Protein AF-A0ABF7RBD8-F1 (afdb_monomer_lite)

Structure (mmCIF, N/CA/C/O backbone):
data_AF-A0ABF7RBD8-F1
#
_entry.id   AF-A0ABF7RBD8-F1
#
loop_
_atom_site.group_PDB
_atom_site.id
_atom_site.type_symbol
_atom_site.label_atom_id
_atom_site.label_alt_id
_atom_site.label_comp_id
_atom_site.label_asym_id
_atom_site.label_entity_id
_atom_site.label_seq_id
_atom_site.pdbx_PDB_ins_code
_atom_site.Cartn_x
_atom_site.Cartn_y
_atom_site.Cartn_z
_atom_site.occupancy
_atom_site.B_iso_or_equiv
_atom_site.auth_seq_id
_atom_site.auth_comp_id
_atom_site.auth_asym_id
_atom_site.auth_atom_id
_atom_site.pdbx_PDB_model_num
ATOM 1 N N . MET A 1 1 ? -32.524 -55.433 -6.786 1.00 38.31 1 MET A N 1
ATOM 2 C CA . MET A 1 1 ? -31.576 -54.427 -7.301 1.00 38.31 1 MET A CA 1
ATOM 3 C C . MET A 1 1 ? -31.531 -53.308 -6.283 1.00 38.31 1 MET A C 1
ATOM 5 O O . MET A 1 1 ? -32.408 -52.457 -6.277 1.00 38.31 1 MET A O 1
ATOM 9 N N . GLU A 1 2 ? -30.591 -53.402 -5.351 1.00 33.19 2 GLU A N 1
ATOM 10 C CA . GLU A 1 2 ? -30.279 -52.334 -4.400 1.00 33.19 2 GLU A CA 1
ATOM 11 C C . GLU A 1 2 ? -29.237 -51.406 -5.040 1.00 33.19 2 GLU A C 1
ATOM 13 O O . GLU A 1 2 ? -28.334 -51.913 -5.711 1.00 33.19 2 GLU A O 1
ATOM 18 N N . PRO A 1 3 ? -29.322 -50.076 -4.869 1.00 37.81 3 PRO A N 1
ATOM 19 C CA . PRO A 1 3 ? -28.255 -49.186 -5.287 1.00 37.81 3 PRO A CA 1
ATOM 20 C C . PRO A 1 3 ? -27.204 -49.091 -4.176 1.00 37.81 3 PRO A C 1
ATOM 22 O O . PRO A 1 3 ? -27.478 -48.655 -3.058 1.00 37.81 3 PRO A O 1
ATOM 25 N N . SER A 1 4 ? -25.985 -49.507 -4.507 1.00 36.34 4 SER A N 1
ATOM 26 C CA . SER A 1 4 ? -24.793 -49.370 -3.679 1.00 36.34 4 SER A CA 1
ATOM 27 C C . SER A 1 4 ? -24.475 -47.893 -3.425 1.00 36.34 4 SER A C 1
ATOM 29 O O . SER A 1 4 ? -24.211 -47.135 -4.356 1.00 36.34 4 SER A O 1
ATOM 31 N N . GLN A 1 5 ? -24.463 -47.485 -2.156 1.00 39.25 5 GLN A N 1
ATOM 32 C CA . GLN A 1 5 ? -23.852 -46.229 -1.729 1.00 39.25 5 GLN A CA 1
ATOM 33 C C . GLN A 1 5 ? -22.335 -46.438 -1.616 1.00 39.25 5 GLN A C 1
ATOM 35 O O . GLN A 1 5 ? -21.866 -47.055 -0.661 1.00 39.25 5 GLN A O 1
ATOM 40 N N . SER A 1 6 ? -21.552 -45.932 -2.575 1.00 36.47 6 SER A N 1
ATOM 41 C CA . SER A 1 6 ? -20.100 -45.806 -2.403 1.00 36.47 6 SER A CA 1
ATOM 42 C C . SER A 1 6 ? -19.799 -44.550 -1.582 1.00 36.47 6 SER A C 1
ATOM 44 O O . SER A 1 6 ? -19.776 -43.428 -2.089 1.00 36.47 6 SER A O 1
ATOM 46 N N . SER A 1 7 ? -19.595 -44.751 -0.285 1.00 39.50 7 SER A N 1
ATOM 47 C CA . SER A 1 7 ? -19.030 -43.770 0.639 1.00 39.50 7 SER A CA 1
ATOM 48 C C . SER A 1 7 ? -17.537 -43.583 0.333 1.00 39.50 7 SER A C 1
ATOM 50 O O . SER A 1 7 ? -16.696 -44.266 0.916 1.00 39.50 7 SER A O 1
ATOM 52 N N . ASN A 1 8 ? -17.196 -42.638 -0.546 1.00 38.31 8 ASN A N 1
ATOM 53 C CA . ASN A 1 8 ? -15.844 -42.076 -0.601 1.00 38.31 8 ASN A CA 1
ATOM 54 C C . ASN A 1 8 ? -15.710 -41.023 0.506 1.00 38.31 8 ASN A C 1
ATOM 56 O O . ASN A 1 8 ? -15.764 -39.821 0.265 1.00 38.31 8 ASN A O 1
ATOM 60 N N . ALA A 1 9 ? -15.588 -41.494 1.745 1.00 42.38 9 ALA A N 1
ATOM 61 C CA . ALA A 1 9 ? -15.013 -40.705 2.820 1.00 42.38 9 ALA A CA 1
ATOM 62 C C . ALA A 1 9 ? -13.504 -40.959 2.781 1.00 42.38 9 ALA A C 1
ATOM 64 O O . ALA A 1 9 ? -13.019 -41.939 3.346 1.00 42.38 9 ALA A O 1
ATOM 65 N N . GLU A 1 10 ? -12.773 -40.110 2.059 1.00 44.53 10 GLU A N 1
ATOM 66 C CA . GLU A 1 10 ? -11.320 -40.017 2.188 1.00 44.53 10 GLU A CA 1
ATOM 67 C C . GLU A 1 10 ? -11.011 -39.642 3.644 1.00 44.53 10 GLU A C 1
ATOM 69 O O . GLU A 1 10 ? -11.166 -38.499 4.076 1.00 44.53 10 GLU A O 1
ATOM 74 N N . GLY A 1 11 ? -10.685 -40.653 4.450 1.00 45.19 11 GLY A N 1
ATOM 75 C CA . GLY A 1 11 ? -10.270 -40.472 5.830 1.00 45.19 11 GLY A CA 1
ATOM 76 C C . GLY A 1 11 ? -8.923 -39.762 5.860 1.00 45.19 11 GLY A C 1
ATOM 77 O O . GLY A 1 11 ? -7.954 -40.262 5.294 1.00 45.19 11 GLY A O 1
ATOM 78 N N . LEU A 1 12 ? -8.875 -38.608 6.527 1.00 45.69 12 LEU A N 1
ATOM 79 C CA . LEU A 1 12 ? -7.634 -37.899 6.847 1.00 45.69 12 LEU A CA 1
ATOM 80 C C . LEU A 1 12 ? -6.630 -38.886 7.456 1.00 45.69 12 LEU A C 1
ATOM 82 O O . LEU A 1 12 ? -6.967 -39.614 8.395 1.00 45.69 12 LEU A O 1
ATOM 86 N N . SER A 1 13 ? -5.415 -38.921 6.911 1.00 58.78 13 SER A N 1
ATOM 87 C CA . SER A 1 13 ? -4.366 -39.822 7.381 1.00 58.78 13 SER A CA 1
ATOM 88 C C . SER A 1 13 ? -3.970 -39.503 8.834 1.00 58.78 13 SER A C 1
ATOM 90 O O . SER A 1 13 ? -4.275 -38.431 9.365 1.00 58.78 13 SER A O 1
ATOM 92 N N . GLY A 1 14 ? -3.298 -40.438 9.517 1.00 57.53 14 GLY A N 1
ATOM 93 C CA . GLY A 1 14 ? -2.853 -40.243 10.907 1.00 57.53 14 GLY A CA 1
ATOM 94 C C . GLY A 1 14 ? -1.989 -38.989 11.097 1.00 57.53 14 GLY A C 1
ATOM 95 O O . GLY A 1 14 ? -2.164 -38.270 12.083 1.00 57.53 14 GLY A O 1
ATOM 96 N N . ASP A 1 15 ? -1.155 -38.670 10.106 1.00 56.59 15 ASP A N 1
ATOM 97 C CA . ASP A 1 15 ? -0.323 -37.464 10.089 1.00 56.59 15 ASP A CA 1
ATOM 98 C C . ASP A 1 15 ? -1.168 -36.192 9.897 1.00 56.59 15 ASP A C 1
ATOM 100 O O . ASP A 1 15 ? -0.951 -35.189 10.585 1.00 56.59 15 ASP A O 1
ATOM 104 N N . ASP A 1 16 ? -2.207 -36.237 9.056 1.00 53.31 16 ASP A N 1
ATOM 105 C CA . ASP A 1 16 ? -3.134 -35.112 8.871 1.00 53.31 16 ASP A CA 1
ATOM 106 C C . ASP A 1 16 ? -3.926 -34.814 10.152 1.00 53.31 16 ASP A C 1
ATOM 108 O O . ASP A 1 16 ? -4.116 -33.655 10.532 1.00 53.31 16 ASP A O 1
ATOM 112 N N . MET A 1 17 ? -4.340 -35.855 10.879 1.00 57.88 17 MET A N 1
ATOM 113 C CA . MET A 1 17 ? -5.023 -35.728 12.170 1.00 57.88 17 MET A CA 1
ATOM 114 C C . MET A 1 17 ? -4.118 -35.120 13.255 1.00 57.88 17 MET A C 1
ATOM 116 O O . MET A 1 17 ? -4.573 -34.286 14.052 1.00 57.88 17 MET A O 1
ATOM 120 N N . GLU A 1 18 ? -2.828 -35.467 13.281 1.00 61.69 18 GLU A N 1
ATOM 121 C CA . GLU A 1 18 ? -1.860 -34.857 14.198 1.00 61.69 18 GLU A CA 1
ATOM 122 C C . GLU A 1 18 ? -1.585 -33.385 13.869 1.00 61.69 18 GLU A C 1
ATOM 124 O O . GLU A 1 18 ? -1.574 -32.540 14.778 1.00 61.69 18 GLU A O 1
ATOM 129 N N . VAL A 1 19 ? -1.445 -33.048 12.584 1.00 62.91 19 VAL A N 1
ATOM 130 C CA . VAL A 1 19 ? -1.273 -31.666 12.116 1.00 62.91 19 VAL A CA 1
ATOM 131 C C . VAL A 1 19 ? -2.505 -30.826 12.462 1.00 62.91 19 VAL A C 1
ATOM 133 O O . VAL A 1 19 ? -2.367 -29.755 13.065 1.00 62.91 19 VAL A O 1
ATOM 136 N N . VAL A 1 20 ? -3.717 -31.323 12.200 1.00 66.44 20 VAL A N 1
ATOM 137 C CA . VAL A 1 20 ? -4.981 -30.645 12.549 1.00 66.44 20 VAL A CA 1
ATOM 138 C C . VAL A 1 20 ? -5.110 -30.448 14.065 1.00 66.44 20 VAL A C 1
ATOM 140 O O . VAL A 1 20 ? -5.497 -29.367 14.530 1.00 66.44 20 VAL A O 1
ATOM 143 N N . SER A 1 21 ? -4.718 -31.441 14.867 1.00 73.88 21 SER A N 1
ATOM 144 C CA . SER A 1 21 ? -4.688 -31.351 16.334 1.00 73.88 21 SER A CA 1
ATOM 145 C C . SER A 1 21 ? -3.674 -30.316 16.839 1.00 73.88 21 SER A C 1
ATOM 147 O O . SER A 1 21 ? -3.962 -29.539 17.761 1.00 73.88 21 SER A O 1
ATOM 149 N N . ALA A 1 22 ? -2.484 -30.256 16.238 1.00 70.50 22 ALA A N 1
ATOM 150 C CA . ALA A 1 22 ? -1.446 -29.289 16.583 1.00 70.50 22 ALA A CA 1
ATOM 151 C C . ALA A 1 22 ? -1.841 -27.853 16.197 1.00 70.50 22 ALA A C 1
ATOM 153 O O . ALA A 1 22 ? -1.666 -26.927 17.000 1.00 70.50 22 ALA A O 1
ATOM 154 N N . VAL A 1 23 ? -2.429 -27.664 15.012 1.00 70.81 23 VAL A N 1
ATOM 155 C CA . VAL A 1 23 ? -2.973 -26.380 14.541 1.00 70.81 23 VAL A CA 1
ATOM 156 C C . VAL A 1 23 ? -4.108 -25.917 15.457 1.00 70.81 23 VAL A C 1
ATOM 158 O O . VAL A 1 23 ? -4.086 -24.780 15.933 1.00 70.81 23 VAL A O 1
ATOM 161 N N . SER A 1 24 ? -5.026 -26.814 15.821 1.00 74.31 24 SER A N 1
ATOM 162 C CA . SER A 1 24 ? -6.140 -26.525 16.734 1.00 74.31 24 SER A CA 1
ATOM 163 C C . SER A 1 24 ? -5.666 -26.119 18.133 1.00 74.31 24 SER A C 1
ATOM 165 O O . SER A 1 24 ? -6.135 -25.126 18.699 1.00 74.31 24 SER A O 1
ATOM 167 N N . ARG A 1 25 ? -4.689 -26.839 18.704 1.00 81.44 25 ARG A N 1
ATOM 168 C CA . ARG A 1 25 ? -4.075 -26.482 19.998 1.00 81.44 25 ARG A CA 1
ATOM 169 C C . ARG A 1 25 ? -3.381 -25.123 19.936 1.00 81.44 25 ARG A C 1
ATOM 171 O O . ARG A 1 25 ? -3.510 -24.320 20.865 1.00 81.44 25 ARG A O 1
ATOM 178 N N . ARG A 1 26 ? -2.670 -24.845 18.841 1.00 79.00 26 ARG A N 1
ATOM 179 C CA . ARG A 1 26 ? -1.979 -23.570 18.619 1.00 79.00 26 ARG A CA 1
ATOM 180 C C . ARG A 1 26 ? -2.968 -22.412 18.516 1.00 79.00 26 ARG A C 1
ATOM 182 O O . ARG A 1 26 ? -2.781 -21.408 19.201 1.00 79.00 26 ARG A O 1
ATOM 189 N N . TYR A 1 27 ? -4.032 -22.571 17.739 1.00 77.38 27 TYR A N 1
ATOM 190 C CA . TYR A 1 27 ? -5.076 -21.563 17.594 1.00 77.38 27 TYR A CA 1
ATOM 191 C C . TYR A 1 27 ? -5.731 -21.234 18.944 1.00 77.38 27 TYR A C 1
ATOM 193 O O . TYR A 1 27 ? -5.779 -20.071 19.345 1.00 77.38 27 TYR A O 1
ATOM 201 N N . ARG A 1 28 ? -6.101 -22.257 19.732 1.00 84.81 28 ARG A N 1
ATOM 202 C CA . ARG A 1 28 ? -6.641 -22.075 21.095 1.00 84.81 28 ARG A CA 1
ATOM 203 C C . ARG A 1 28 ? -5.681 -21.320 22.017 1.00 84.81 28 ARG A C 1
ATOM 205 O O . ARG A 1 28 ? -6.121 -20.487 22.808 1.00 84.81 28 ARG A O 1
ATOM 212 N N . ARG A 1 29 ? -4.372 -21.592 21.937 1.00 89.69 29 ARG A N 1
ATOM 213 C CA . ARG A 1 29 ? -3.360 -20.880 22.736 1.00 89.69 29 ARG A CA 1
ATOM 214 C C . ARG A 1 29 ? -3.344 -19.389 22.410 1.00 89.69 29 ARG A C 1
ATOM 216 O O . ARG A 1 29 ? -3.389 -18.580 23.332 1.00 89.69 29 ARG A O 1
ATOM 223 N N . TYR A 1 30 ? -3.286 -19.026 21.131 1.00 90.81 30 TYR A N 1
ATOM 224 C CA . TYR A 1 30 ? -3.255 -17.618 20.731 1.00 90.81 30 TYR A CA 1
ATOM 225 C C . TYR A 1 30 ? -4.576 -16.905 20.995 1.00 90.81 30 TYR A C 1
ATOM 227 O O . TYR A 1 30 ? -4.552 -15.747 21.394 1.00 90.81 30 TYR A O 1
ATOM 235 N N . HIS A 1 31 ? -5.704 -17.607 20.911 1.00 89.94 31 HIS A N 1
ATOM 236 C CA . HIS A 1 31 ? -6.996 -17.063 21.317 1.00 89.94 31 HIS A CA 1
ATOM 237 C C . HIS A 1 31 ? -7.035 -16.713 22.814 1.00 89.94 31 HIS A C 1
ATOM 239 O O . HIS A 1 31 ? -7.518 -15.649 23.194 1.00 89.94 31 HIS A O 1
ATOM 245 N N . LYS A 1 32 ? -6.468 -17.569 23.680 1.00 91.69 32 LYS A N 1
ATOM 246 C CA . LYS A 1 32 ? -6.330 -17.273 25.118 1.00 91.69 32 LYS A CA 1
ATOM 247 C C . LYS A 1 32 ? -5.413 -16.080 25.390 1.00 91.69 32 LYS A C 1
ATOM 249 O O . LYS A 1 32 ? -5.654 -15.345 26.338 1.00 91.69 32 LYS A O 1
ATOM 254 N N . ILE A 1 33 ? -4.354 -15.907 24.599 1.00 92.50 33 ILE A N 1
ATOM 255 C CA . ILE A 1 33 ? -3.447 -14.758 24.729 1.00 92.50 33 ILE A CA 1
ATOM 256 C C . ILE A 1 33 ? -4.151 -13.480 24.261 1.00 92.50 33 ILE A C 1
ATOM 258 O O . ILE A 1 33 ? -4.137 -12.493 24.986 1.00 92.50 33 ILE A O 1
ATOM 262 N N . ALA A 1 34 ? -4.825 -13.511 23.109 1.00 92.00 34 ALA A N 1
ATOM 263 C CA . ALA A 1 34 ? -5.573 -12.372 22.582 1.00 92.00 34 ALA A CA 1
ATOM 264 C C . ALA A 1 34 ? -6.631 -11.873 23.580 1.00 92.00 34 ALA A C 1
ATOM 266 O O . ALA A 1 34 ? -6.693 -10.677 23.846 1.00 92.00 34 ALA A O 1
ATOM 267 N N . ALA A 1 35 ? -7.367 -12.787 24.222 1.00 91.69 35 ALA A N 1
ATOM 268 C CA . ALA A 1 35 ? -8.361 -12.458 25.248 1.00 91.69 35 ALA A CA 1
ATOM 269 C C . ALA A 1 35 ? -7.786 -11.766 26.503 1.00 91.69 35 ALA A C 1
ATOM 271 O O . ALA A 1 35 ? -8.536 -11.167 27.261 1.00 91.69 35 ALA A O 1
ATOM 272 N N . ARG A 1 36 ? -6.468 -11.841 26.746 1.00 93.50 36 ARG A N 1
ATOM 273 C CA . ARG A 1 36 ? -5.806 -11.102 27.841 1.00 93.50 36 ARG A CA 1
ATOM 274 C C . ARG A 1 36 ? -5.401 -9.685 27.445 1.00 93.50 36 ARG A C 1
ATOM 276 O O . ARG A 1 36 ? -5.157 -8.866 28.322 1.00 93.50 36 ARG A O 1
ATOM 283 N N . HIS A 1 37 ? -5.261 -9.425 26.147 1.00 92.50 37 HIS A N 1
ATOM 284 C CA . HIS A 1 37 ? -4.799 -8.143 25.616 1.00 92.50 37 HIS A CA 1
ATOM 285 C C . HIS A 1 37 ? -5.930 -7.285 25.051 1.00 92.50 37 HIS A C 1
ATOM 287 O O . HIS A 1 37 ? -5.766 -6.073 24.934 1.00 92.50 37 HIS A O 1
ATOM 293 N N . LEU A 1 38 ? -7.052 -7.898 24.682 1.00 95.06 38 LEU A N 1
ATOM 294 C CA . LEU A 1 38 ? -8.208 -7.217 24.118 1.00 95.06 38 LEU A CA 1
ATOM 295 C C . LEU A 1 38 ? -9.370 -7.201 25.117 1.00 95.06 38 LEU A C 1
ATOM 297 O O . LEU A 1 38 ? -9.546 -8.168 25.858 1.00 95.06 38 LEU A O 1
ATOM 301 N N . PRO A 1 39 ? -10.182 -6.130 25.131 1.00 94.12 39 PRO A N 1
ATOM 302 C CA . PRO A 1 39 ? -11.409 -6.103 25.916 1.00 94.12 39 PRO A CA 1
ATOM 303 C C . PRO A 1 39 ? -12.427 -7.122 25.384 1.00 94.12 39 PRO A C 1
ATOM 305 O O . PRO A 1 39 ? -12.427 -7.447 24.199 1.00 94.12 39 PRO A O 1
ATOM 308 N N . GLU A 1 40 ? -13.353 -7.569 26.236 1.00 92.81 40 GLU A N 1
ATOM 309 C CA . GLU A 1 40 ? -14.362 -8.587 25.881 1.00 92.81 40 GLU A CA 1
ATOM 310 C C . GLU A 1 40 ? -15.244 -8.196 24.688 1.00 92.81 40 GLU A C 1
ATOM 312 O O . GLU A 1 40 ? -15.718 -9.053 23.950 1.00 92.81 40 GLU A O 1
ATOM 317 N N . TRP A 1 41 ? -15.451 -6.895 24.475 1.00 94.12 41 TRP A N 1
ATOM 318 C CA . TRP A 1 41 ? -16.250 -6.380 23.365 1.00 94.12 41 TRP A CA 1
ATOM 319 C C . TRP A 1 41 ? -15.487 -6.284 22.037 1.00 94.12 41 TRP A C 1
ATOM 321 O O . TRP A 1 41 ? -16.091 -5.878 21.043 1.00 94.12 41 TRP A O 1
ATOM 331 N N . ALA A 1 42 ? -14.183 -6.583 22.010 1.00 94.19 42 ALA A N 1
ATOM 332 C CA . ALA A 1 42 ? -13.355 -6.428 20.819 1.00 94.19 42 ALA A CA 1
ATOM 333 C C . ALA A 1 42 ? -13.948 -7.194 19.620 1.00 94.19 42 ALA A C 1
ATOM 335 O O . ALA A 1 42 ? -14.340 -8.355 19.772 1.00 94.19 42 ALA A O 1
ATOM 336 N N . PRO A 1 43 ? -13.997 -6.588 18.418 1.00 94.94 43 PRO A N 1
ATOM 337 C CA . PRO A 1 43 ? -14.546 -7.268 17.252 1.00 94.94 43 PRO A CA 1
ATOM 338 C C . PRO A 1 43 ? -13.772 -8.547 16.919 1.00 94.94 43 PRO A C 1
ATOM 340 O O . PRO A 1 43 ? -12.539 -8.579 17.002 1.00 94.94 43 PRO A O 1
ATOM 343 N N . SER A 1 44 ? -14.488 -9.576 16.458 1.00 92.56 44 SER A N 1
ATOM 344 C CA . SER A 1 44 ? -13.917 -10.862 16.030 1.00 92.56 44 SER A CA 1
ATOM 345 C C . SER A 1 44 ? -12.766 -10.686 15.047 1.00 92.56 44 SER A C 1
ATOM 347 O O . SER A 1 44 ? -11.704 -11.279 15.231 1.00 92.56 44 SER A O 1
ATOM 349 N N . GLY A 1 45 ? -12.932 -9.812 14.052 1.00 93.06 45 GLY A N 1
ATOM 350 C CA . GLY A 1 45 ? -11.904 -9.525 13.061 1.00 93.06 45 GLY A CA 1
ATOM 351 C C . GLY A 1 45 ? -10.618 -8.913 13.618 1.00 93.06 45 GLY A C 1
ATOM 352 O O . GLY A 1 45 ? -9.536 -9.229 13.117 1.00 93.06 45 GLY A O 1
ATOM 353 N N . VAL A 1 46 ? -10.691 -8.100 14.681 1.00 95.38 46 VAL A N 1
ATOM 354 C CA . VAL A 1 46 ? -9.485 -7.576 15.352 1.00 95.38 46 VAL A CA 1
ATOM 355 C C . VAL A 1 46 ? -8.791 -8.692 16.129 1.00 95.38 46 VAL A C 1
ATOM 357 O O . VAL A 1 46 ? -7.575 -8.842 16.021 1.00 95.38 46 VAL A O 1
ATOM 360 N N . THR A 1 47 ? -9.552 -9.526 16.846 1.00 95.31 47 THR A N 1
ATOM 361 C CA . THR A 1 47 ? -9.012 -10.700 17.551 1.00 95.31 47 THR A CA 1
ATOM 362 C C . THR A 1 47 ? -8.317 -11.660 16.585 1.00 95.31 47 THR A C 1
ATOM 364 O O . THR A 1 47 ? -7.195 -12.095 16.847 1.00 95.31 47 THR A O 1
ATOM 367 N N . LEU A 1 48 ? -8.934 -11.946 15.434 1.00 93.50 48 LEU A N 1
ATOM 368 C CA . LEU A 1 48 ? -8.343 -12.771 14.376 1.00 93.50 48 LEU A CA 1
ATOM 369 C C . LEU A 1 48 ? -7.055 -12.151 13.822 1.00 93.50 48 LEU A C 1
ATOM 371 O O . LEU A 1 48 ? -6.042 -12.842 13.705 1.00 93.50 48 LEU A O 1
ATOM 375 N N . SER A 1 49 ? -7.063 -10.844 13.551 1.00 95.19 49 SER A N 1
ATOM 376 C CA . SER A 1 49 ? -5.874 -10.119 13.086 1.00 95.19 49 SER A CA 1
ATOM 377 C C . SER A 1 49 ? -4.736 -10.181 14.111 1.00 95.19 49 SER A C 1
ATOM 379 O O . SER A 1 49 ? -3.583 -10.401 13.745 1.00 95.19 49 SER A O 1
ATOM 381 N N . LEU A 1 50 ? -5.049 -10.058 15.406 1.00 96.25 50 LEU A N 1
ATOM 382 C CA . LEU A 1 50 ? -4.071 -10.156 16.492 1.00 96.25 50 LEU A CA 1
ATOM 383 C C . LEU A 1 50 ? -3.475 -11.563 16.591 1.00 96.25 50 LEU A C 1
ATOM 385 O O . LEU A 1 50 ? -2.261 -11.712 16.735 1.00 96.25 50 LEU A O 1
ATOM 389 N N . ILE A 1 51 ? -4.306 -12.601 16.473 1.00 94.38 51 ILE A N 1
ATOM 390 C CA . ILE A 1 51 ? -3.843 -13.993 16.422 1.00 94.38 51 ILE A CA 1
ATOM 391 C C . ILE A 1 51 ? -2.884 -14.192 15.242 1.00 94.38 51 ILE A C 1
ATOM 393 O O . ILE A 1 51 ? -1.799 -14.748 15.434 1.00 94.38 51 ILE A O 1
ATOM 397 N N . GLN A 1 52 ? -3.232 -13.686 14.055 1.00 93.44 52 GLN A N 1
ATOM 398 C CA . GLN A 1 52 ? -2.375 -13.773 12.873 1.00 93.44 52 GLN A CA 1
ATOM 399 C C . GLN A 1 52 ? -1.044 -13.029 13.070 1.00 93.44 52 GLN A C 1
ATOM 401 O O . GLN A 1 52 ? 0.016 -13.570 12.755 1.00 93.44 52 GLN A O 1
ATOM 406 N N . ALA A 1 53 ? -1.065 -11.830 13.656 1.00 93.50 53 ALA A N 1
ATOM 407 C CA . ALA A 1 53 ? 0.146 -11.062 13.947 1.00 93.50 53 ALA A CA 1
ATOM 408 C C . ALA A 1 53 ? 1.073 -11.785 14.943 1.00 93.50 53 ALA A C 1
ATOM 410 O O . ALA A 1 53 ? 2.287 -11.847 14.739 1.00 93.50 53 ALA A O 1
ATOM 411 N N . MET A 1 54 ? 0.516 -12.414 15.984 1.00 94.62 54 MET A N 1
ATOM 412 C CA . MET A 1 54 ? 1.289 -13.217 16.941 1.00 94.62 54 MET A CA 1
ATOM 413 C C . MET A 1 54 ? 1.897 -14.479 16.311 1.00 94.62 54 MET A C 1
ATOM 415 O O . MET A 1 54 ? 3.011 -14.879 16.671 1.00 94.62 54 MET A O 1
ATOM 419 N N . LEU A 1 55 ? 1.186 -15.112 15.373 1.00 91.38 55 LEU A N 1
ATOM 420 C CA . LEU A 1 55 ? 1.709 -16.232 14.588 1.00 91.38 55 LEU A CA 1
ATOM 421 C C . LEU A 1 55 ? 2.863 -15.782 13.684 1.00 91.38 55 LEU A C 1
ATOM 423 O O . LEU A 1 55 ? 3.910 -16.430 13.675 1.00 91.38 55 LEU A O 1
ATOM 427 N N . ASN A 1 56 ? 2.713 -14.643 13.007 1.00 89.88 56 ASN A N 1
ATOM 428 C CA . ASN A 1 56 ? 3.761 -14.060 12.172 1.00 89.88 56 ASN A CA 1
ATOM 429 C C . ASN A 1 56 ? 5.014 -13.728 12.999 1.00 89.88 56 ASN A C 1
ATOM 431 O O . ASN A 1 56 ? 6.111 -14.144 12.630 1.00 89.88 56 ASN A O 1
ATOM 435 N N . LEU A 1 57 ? 4.864 -13.086 14.165 1.00 91.56 57 LEU A N 1
ATOM 436 C CA . LEU A 1 57 ? 5.984 -12.804 15.071 1.00 91.56 57 LEU A CA 1
ATOM 437 C C . LEU A 1 57 ? 6.718 -14.085 15.493 1.00 91.56 57 LEU A C 1
ATOM 439 O O . LEU A 1 57 ? 7.949 -14.118 15.536 1.00 91.56 57 LEU A O 1
ATOM 443 N N . ARG A 1 58 ? 5.981 -15.163 15.793 1.00 89.62 58 ARG A N 1
ATOM 444 C CA . ARG A 1 58 ? 6.593 -16.464 16.091 1.00 89.62 58 ARG A CA 1
ATOM 445 C C . ARG A 1 58 ? 7.400 -16.975 14.903 1.00 89.62 58 ARG A C 1
ATOM 447 O O . ARG A 1 58 ? 8.523 -17.422 15.114 1.00 89.62 58 ARG A O 1
ATOM 454 N N . ASN A 1 59 ? 6.845 -16.929 13.695 1.00 86.69 59 ASN A N 1
ATOM 455 C CA . ASN A 1 59 ? 7.521 -17.424 12.498 1.00 86.69 59 ASN A CA 1
ATOM 456 C C . ASN A 1 59 ? 8.813 -16.639 12.231 1.00 86.69 59 ASN A C 1
ATOM 458 O O . ASN A 1 59 ? 9.850 -17.256 12.015 1.00 86.69 59 ASN A O 1
ATOM 462 N N . VAL A 1 60 ? 8.789 -15.309 12.377 1.00 85.81 60 VAL A N 1
ATOM 463 C CA . VAL A 1 60 ? 9.987 -14.456 12.270 1.00 85.81 60 VAL A CA 1
ATOM 464 C C . VAL A 1 60 ? 11.032 -14.821 13.333 1.00 85.81 60 VAL A C 1
ATOM 466 O O . VAL A 1 60 ? 12.214 -14.951 13.021 1.00 85.81 60 VAL A O 1
ATOM 469 N N . ARG A 1 61 ? 10.616 -15.053 14.587 1.00 86.31 61 ARG A N 1
ATOM 470 C CA . ARG A 1 61 ? 11.523 -15.483 15.670 1.00 86.31 61 ARG A CA 1
ATOM 471 C C . ARG A 1 61 ? 12.115 -16.873 15.431 1.00 86.31 61 ARG A C 1
ATOM 473 O O . ARG A 1 61 ? 13.270 -17.096 15.774 1.00 86.31 61 ARG A O 1
ATOM 480 N N . CYS A 1 62 ? 11.338 -17.803 14.878 1.00 84.38 62 CYS A N 1
ATOM 481 C CA . CYS A 1 62 ? 11.822 -19.128 14.494 1.00 84.38 62 CYS A CA 1
ATOM 482 C C . CYS A 1 62 ? 12.823 -19.035 13.338 1.00 84.38 62 CYS A C 1
ATOM 484 O O . CYS A 1 62 ? 13.895 -19.615 13.446 1.00 84.38 62 CYS A O 1
ATOM 486 N N . ALA A 1 63 ? 12.518 -18.253 12.298 1.00 80.62 63 ALA A N 1
ATOM 487 C CA . ALA A 1 63 ? 13.424 -18.025 11.175 1.00 80.62 63 ALA A CA 1
ATOM 488 C C . ALA A 1 63 ? 14.765 -17.443 11.645 1.00 80.62 63 ALA A C 1
ATOM 490 O O . ALA A 1 63 ? 15.807 -17.988 11.310 1.00 80.62 63 ALA A O 1
ATOM 491 N N . LYS A 1 64 ? 14.743 -16.431 12.529 1.00 78.81 64 LYS A N 1
ATOM 492 C CA . LYS A 1 64 ? 15.965 -15.844 13.106 1.00 78.81 64 LYS A CA 1
ATOM 493 C C . LYS A 1 64 ? 16.856 -16.870 13.819 1.00 78.81 64 LYS A C 1
ATOM 495 O O . LYS A 1 64 ? 18.071 -16.760 13.753 1.00 78.81 64 LYS A O 1
ATOM 500 N N . ARG A 1 65 ? 16.273 -17.851 14.520 1.00 75.44 65 ARG A N 1
ATOM 501 C CA . ARG A 1 65 ? 17.045 -18.889 15.234 1.00 75.44 65 ARG A CA 1
ATOM 502 C C . ARG A 1 65 ? 17.710 -19.901 14.306 1.00 75.44 65 ARG A C 1
ATOM 504 O O . ARG A 1 65 ? 18.648 -20.556 14.735 1.00 75.44 65 ARG A O 1
ATOM 511 N N . ASN A 1 66 ? 17.209 -20.041 13.083 1.00 72.00 66 ASN A N 1
ATOM 512 C CA . ASN A 1 66 ? 17.698 -21.021 12.116 1.00 72.00 66 ASN A CA 1
ATOM 513 C C . ASN A 1 66 ? 18.800 -20.456 11.203 1.00 72.00 66 ASN A C 1
ATOM 515 O O . ASN A 1 66 ? 19.272 -21.165 10.322 1.00 72.00 66 ASN A O 1
ATOM 519 N N . ILE A 1 67 ? 19.191 -19.191 11.382 1.00 67.25 67 ILE A N 1
ATOM 520 C CA . ILE A 1 67 ? 20.207 -18.528 10.561 1.00 67.25 67 ILE A CA 1
ATOM 521 C C . ILE A 1 67 ? 21.554 -18.666 11.255 1.00 67.25 67 ILE A C 1
ATOM 523 O O . ILE A 1 67 ? 21.712 -18.254 12.404 1.00 67.25 67 ILE A O 1
ATOM 527 N N . HIS A 1 68 ? 22.513 -19.267 10.553 1.00 58.62 68 HIS A N 1
ATOM 528 C CA . HIS A 1 68 ? 23.901 -19.343 10.994 1.00 58.62 68 HIS A CA 1
ATOM 529 C C . HIS A 1 68 ? 24.544 -17.948 10.992 1.00 58.62 68 HIS A C 1
ATOM 531 O O . HIS A 1 68 ? 24.284 -17.137 10.108 1.00 58.62 68 HIS A O 1
ATOM 537 N N . GLU A 1 69 ? 25.386 -17.680 11.990 1.00 55.53 69 GLU A N 1
ATOM 538 C CA . GLU A 1 69 ? 25.879 -16.354 12.409 1.00 55.53 69 GLU A CA 1
ATOM 539 C C . GLU A 1 69 ? 26.719 -15.567 11.376 1.00 55.53 69 GLU A C 1
ATOM 541 O O . GLU A 1 69 ? 27.148 -14.461 11.679 1.00 55.53 69 GLU A O 1
ATOM 546 N N . ASN A 1 70 ? 26.914 -16.063 10.150 1.00 53.00 70 ASN A N 1
ATOM 547 C CA . ASN A 1 70 ? 27.906 -15.532 9.203 1.00 53.00 70 ASN A CA 1
ATOM 548 C C . ASN A 1 70 ? 27.361 -14.584 8.117 1.00 53.00 70 ASN A C 1
ATOM 550 O O . ASN A 1 70 ? 28.092 -14.280 7.177 1.00 53.00 70 ASN A O 1
ATOM 554 N N . ASP A 1 71 ? 26.112 -14.121 8.206 1.00 57.75 71 ASP A N 1
ATOM 555 C CA . ASP A 1 71 ? 25.529 -13.233 7.189 1.00 57.75 71 ASP A CA 1
ATOM 556 C C . ASP A 1 71 ? 24.920 -11.956 7.797 1.00 57.75 71 ASP A C 1
ATOM 558 O O . ASP A 1 71 ? 23.745 -11.902 8.180 1.00 57.75 71 ASP A O 1
ATOM 562 N N . ASP A 1 72 ? 25.753 -10.916 7.901 1.00 57.12 72 ASP A N 1
ATOM 563 C CA . ASP A 1 72 ? 25.412 -9.604 8.470 1.00 57.12 72 ASP A CA 1
ATOM 564 C C . ASP A 1 72 ? 24.253 -8.908 7.733 1.00 57.12 72 ASP A C 1
ATOM 566 O O . ASP A 1 72 ? 23.446 -8.208 8.355 1.00 57.12 72 ASP A O 1
ATOM 570 N N . GLY A 1 73 ? 24.117 -9.128 6.418 1.00 61.09 73 GLY A N 1
ATOM 571 C CA . GLY A 1 73 ? 23.019 -8.565 5.624 1.00 61.09 73 GLY A CA 1
ATOM 572 C C . GLY A 1 73 ? 21.663 -9.130 6.048 1.00 61.09 73 GLY A C 1
ATOM 573 O O . GLY A 1 73 ? 20.686 -8.396 6.213 1.00 61.09 73 GLY A O 1
ATOM 574 N N . THR A 1 74 ? 21.636 -10.430 6.330 1.00 61.88 74 THR A N 1
ATOM 575 C CA . THR A 1 74 ? 20.433 -11.167 6.717 1.00 61.88 74 THR A CA 1
ATOM 576 C C . THR A 1 74 ? 19.997 -10.828 8.152 1.00 61.88 74 THR A C 1
ATOM 578 O O . THR A 1 74 ? 18.799 -10.724 8.439 1.00 61.88 74 THR A O 1
ATOM 581 N N . GLN A 1 75 ? 20.935 -10.535 9.062 1.00 62.00 75 GLN A N 1
ATOM 582 C CA . GLN A 1 75 ? 20.604 -10.127 10.437 1.00 62.00 75 GLN A CA 1
ATOM 583 C C . GLN A 1 75 ? 19.834 -8.795 10.514 1.00 62.00 75 GLN A C 1
ATOM 585 O O . GLN A 1 75 ? 18.889 -8.683 11.309 1.00 62.00 75 GLN A O 1
ATOM 590 N N . SER A 1 76 ? 20.194 -7.811 9.682 1.00 65.69 76 SER A N 1
ATOM 591 C CA . SER A 1 76 ? 19.536 -6.495 9.641 1.00 65.69 76 SER A CA 1
ATOM 592 C C . SER A 1 76 ? 18.061 -6.610 9.229 1.00 65.69 76 SER A C 1
ATOM 594 O O . SER A 1 76 ? 17.166 -6.147 9.943 1.00 65.69 76 SER A O 1
ATOM 596 N N . THR A 1 77 ? 17.779 -7.346 8.151 1.00 74.31 77 THR A N 1
ATOM 597 C CA . THR A 1 77 ? 16.415 -7.555 7.639 1.00 74.31 77 THR A CA 1
ATOM 598 C C . THR A 1 77 ? 15.520 -8.286 8.647 1.00 74.31 77 THR A C 1
ATOM 600 O O . THR A 1 77 ? 14.351 -7.937 8.832 1.00 74.31 77 THR A O 1
ATOM 603 N N . HIS A 1 78 ? 16.052 -9.267 9.386 1.00 76.06 78 HIS A N 1
ATOM 604 C CA . HIS A 1 78 ? 15.277 -9.950 10.428 1.00 76.06 78 HIS A CA 1
ATOM 605 C C . HIS A 1 78 ? 14.961 -9.067 11.634 1.00 76.06 78 HIS A C 1
ATOM 607 O O . HIS A 1 78 ? 13.880 -9.201 12.218 1.00 76.06 78 HIS A O 1
ATOM 613 N N . ALA A 1 79 ? 15.878 -8.179 12.024 1.00 79.06 79 ALA A N 1
ATOM 614 C CA . ALA A 1 79 ? 15.619 -7.213 13.084 1.00 79.06 79 ALA A CA 1
ATOM 615 C C . ALA A 1 79 ? 14.479 -6.258 12.692 1.00 79.06 79 ALA A C 1
ATOM 617 O O . ALA A 1 79 ? 13.593 -5.991 13.508 1.00 79.06 79 ALA A O 1
ATOM 618 N N . GLU A 1 80 ? 14.442 -5.811 11.437 1.00 82.31 80 GLU A N 1
ATOM 619 C CA . GLU A 1 80 ? 13.356 -4.986 10.900 1.00 82.31 80 GLU A CA 1
ATOM 620 C C . GLU A 1 80 ? 12.016 -5.732 10.874 1.00 82.31 80 GLU A C 1
ATOM 622 O O . GLU A 1 80 ? 11.017 -5.214 11.381 1.00 82.31 80 GLU A O 1
ATOM 627 N N . HIS A 1 81 ? 11.990 -6.978 10.388 1.00 84.12 81 HIS A N 1
ATOM 628 C CA . HIS A 1 81 ? 10.782 -7.812 10.397 1.00 84.12 81 HIS A CA 1
ATOM 629 C C . HIS A 1 81 ? 10.242 -8.056 11.809 1.00 84.12 81 HIS A C 1
ATOM 631 O O . HIS A 1 81 ? 9.027 -8.057 12.024 1.00 84.12 81 HIS A O 1
ATOM 637 N N . LEU A 1 82 ? 11.128 -8.247 12.790 1.00 87.12 82 LEU A N 1
ATOM 638 C CA . LEU A 1 82 ? 10.733 -8.435 14.183 1.00 87.12 82 LEU A CA 1
ATOM 639 C C . LEU A 1 82 ? 10.129 -7.153 14.766 1.00 87.12 82 LEU A C 1
ATOM 641 O O . LEU A 1 82 ? 9.051 -7.210 15.357 1.00 87.12 82 LEU A O 1
ATOM 645 N N . ARG A 1 83 ? 10.763 -5.996 14.529 1.00 87.75 83 ARG A N 1
ATOM 646 C CA . ARG A 1 83 ? 10.227 -4.686 14.935 1.00 87.75 83 ARG A CA 1
ATOM 647 C C . ARG A 1 83 ? 8.863 -4.412 14.305 1.00 87.75 83 ARG A C 1
ATOM 649 O O . ARG A 1 83 ? 7.965 -3.936 14.995 1.00 87.75 83 ARG A O 1
ATOM 656 N N . TYR A 1 84 ? 8.692 -4.738 13.024 1.00 87.19 84 TYR A N 1
ATOM 657 C CA . TYR A 1 84 ? 7.414 -4.588 12.330 1.00 87.19 84 TYR A CA 1
ATOM 658 C C . TYR A 1 84 ? 6.327 -5.482 12.943 1.00 87.19 84 TYR A C 1
ATOM 660 O O . TYR A 1 84 ? 5.238 -5.003 13.255 1.00 87.19 84 TYR A O 1
ATOM 668 N N . ALA A 1 85 ? 6.626 -6.762 13.184 1.00 89.50 85 ALA A N 1
ATOM 669 C CA . ALA A 1 85 ? 5.671 -7.703 13.766 1.00 89.50 85 ALA A CA 1
ATOM 670 C C . ALA A 1 85 ? 5.268 -7.337 15.209 1.00 89.50 85 ALA A C 1
ATOM 672 O O . ALA A 1 85 ? 4.113 -7.515 15.595 1.00 89.50 85 ALA A O 1
ATOM 673 N N . GLU A 1 86 ? 6.188 -6.794 16.010 1.00 93.00 86 GLU A N 1
ATOM 674 C CA . GLU A 1 86 ? 5.880 -6.296 17.358 1.00 93.00 86 GLU A CA 1
ATOM 675 C C . GLU A 1 86 ? 5.036 -5.012 17.316 1.00 93.00 86 GLU A C 1
ATOM 677 O O . GLU A 1 86 ? 4.057 -4.892 18.060 1.00 93.00 86 GLU A O 1
ATOM 682 N N . ALA A 1 87 ? 5.348 -4.090 16.399 1.00 92.56 87 ALA A N 1
ATOM 683 C CA . ALA A 1 87 ? 4.554 -2.882 16.179 1.00 92.56 87 ALA A CA 1
ATOM 684 C C . ALA A 1 87 ? 3.122 -3.202 15.711 1.00 92.56 87 ALA A C 1
ATOM 686 O O . ALA A 1 87 ? 2.173 -2.546 16.148 1.00 92.56 87 ALA A O 1
ATOM 687 N N . GLU A 1 88 ? 2.951 -4.234 14.877 1.00 94.00 88 GLU A N 1
ATOM 688 C CA . GLU A 1 88 ? 1.647 -4.730 14.425 1.00 94.00 88 GLU A CA 1
ATOM 689 C C . GLU A 1 88 ? 0.766 -5.161 15.604 1.00 94.00 88 GLU A C 1
ATOM 691 O O . GLU A 1 88 ? -0.383 -4.733 15.720 1.00 94.00 88 GLU A O 1
ATOM 696 N N . ILE A 1 89 ? 1.319 -5.970 16.513 1.00 95.62 89 ILE A N 1
ATOM 697 C CA . ILE A 1 89 ? 0.618 -6.456 17.708 1.00 95.62 89 ILE A CA 1
ATOM 698 C C . ILE A 1 89 ? 0.198 -5.284 18.597 1.00 95.62 89 ILE A C 1
ATOM 700 O O . ILE A 1 89 ? -0.973 -5.185 18.965 1.00 95.62 89 ILE A O 1
ATOM 704 N N . ALA A 1 90 ? 1.129 -4.377 18.913 1.00 95.38 90 ALA A N 1
ATOM 705 C CA . ALA A 1 90 ? 0.842 -3.214 19.752 1.00 95.38 90 ALA A CA 1
ATOM 706 C C . ALA A 1 90 ? -0.270 -2.342 19.148 1.00 95.38 90 ALA A C 1
ATOM 708 O O . ALA A 1 90 ? -1.188 -1.908 19.846 1.00 95.38 90 ALA A O 1
ATOM 709 N N . ARG A 1 91 ? -0.237 -2.146 17.828 1.00 96.31 91 ARG A N 1
ATOM 710 C CA . ARG A 1 91 ? -1.267 -1.408 17.102 1.00 96.31 91 ARG A CA 1
ATOM 711 C C . ARG A 1 91 ? -2.634 -2.082 17.179 1.00 96.31 91 ARG A C 1
ATOM 713 O O . ARG A 1 91 ? -3.616 -1.402 17.452 1.00 96.31 91 ARG A O 1
ATOM 720 N N . LEU A 1 92 ? -2.714 -3.392 16.947 1.00 97.00 92 LEU A N 1
ATOM 721 C CA . LEU A 1 92 ? -3.979 -4.136 17.003 1.00 97.00 92 LEU A CA 1
ATOM 722 C C . LEU A 1 92 ? -4.615 -4.078 18.398 1.00 97.00 92 LEU A C 1
ATOM 724 O O . LEU A 1 92 ? -5.834 -3.966 18.512 1.00 97.00 92 LEU A O 1
ATOM 728 N N . VAL A 1 93 ? -3.797 -4.067 19.453 1.00 96.50 93 VAL A N 1
ATOM 729 C CA . VAL A 1 93 ? -4.268 -3.835 20.825 1.00 96.50 93 VAL A CA 1
ATOM 730 C C . VAL A 1 93 ? -4.801 -2.409 20.995 1.00 96.50 93 VAL A C 1
ATOM 732 O O . VAL A 1 93 ? -5.923 -2.228 21.475 1.00 96.50 93 VAL A O 1
ATOM 735 N N . ARG A 1 94 ? -4.060 -1.385 20.543 1.00 96.62 94 ARG A N 1
ATOM 736 C CA . ARG A 1 94 ? -4.519 0.017 20.596 1.00 96.62 94 ARG A CA 1
ATOM 737 C C . ARG A 1 94 ? -5.818 0.238 19.833 1.00 96.62 94 ARG A C 1
ATOM 739 O O . ARG A 1 94 ? -6.672 0.980 20.306 1.00 96.62 94 ARG A O 1
ATOM 746 N N . LEU A 1 95 ? -6.031 -0.457 18.718 1.00 96.62 95 LEU A N 1
ATOM 747 C CA . LEU A 1 95 ? -7.297 -0.393 17.990 1.00 96.62 95 LEU A CA 1
ATOM 748 C C . LEU A 1 95 ? -8.510 -0.787 18.850 1.00 96.62 95 LEU A C 1
ATOM 750 O O . LEU A 1 95 ? -9.619 -0.444 18.474 1.00 96.62 95 LEU A O 1
ATOM 754 N N . CYS A 1 96 ? -8.353 -1.443 20.000 1.00 95.44 96 CYS A N 1
ATOM 755 C CA . CYS A 1 96 ? -9.455 -1.653 20.947 1.00 95.44 96 CYS A CA 1
ATOM 756 C C . CYS A 1 96 ? -9.296 -0.872 22.261 1.00 95.44 96 CYS A C 1
ATOM 758 O O . CYS A 1 96 ? -10.296 -0.547 22.889 1.00 95.44 96 CYS A O 1
ATOM 760 N N . ALA A 1 97 ? -8.069 -0.564 22.683 1.00 93.00 97 ALA A N 1
ATOM 761 C CA . ALA A 1 97 ? -7.793 -0.005 24.010 1.00 93.00 97 ALA A CA 1
ATOM 762 C C . ALA A 1 97 ? -7.465 1.501 24.030 1.00 93.00 97 ALA A C 1
ATOM 764 O O . ALA A 1 97 ? -7.341 2.071 25.107 1.00 93.00 97 ALA A O 1
ATOM 765 N N . TYR A 1 98 ? -7.306 2.149 22.871 1.00 93.50 98 TYR A N 1
ATOM 766 C CA . TYR A 1 98 ? -6.781 3.519 22.782 1.00 93.50 98 TYR A CA 1
ATOM 767 C C . TYR A 1 98 ? -7.678 4.594 23.420 1.00 93.50 98 TYR A C 1
ATOM 769 O O . TYR A 1 98 ? -7.182 5.533 24.032 1.00 93.50 98 TYR A O 1
ATOM 777 N N . SER A 1 99 ? -8.998 4.476 23.274 1.00 91.38 99 SER A N 1
ATOM 778 C CA . SER A 1 99 ? -9.971 5.443 23.794 1.00 91.38 99 SER A CA 1
ATOM 779 C C . SER A 1 99 ? -11.272 4.737 24.160 1.00 91.38 99 SER A C 1
ATOM 781 O O . SER A 1 99 ? -11.657 3.760 23.513 1.00 91.38 99 SER A O 1
ATOM 783 N N . ASN A 1 100 ? -11.998 5.277 25.142 1.00 89.75 100 ASN A N 1
ATOM 784 C CA . ASN A 1 100 ? -13.341 4.813 25.509 1.00 89.75 100 ASN A CA 1
ATOM 785 C C . ASN A 1 100 ? -14.322 4.871 24.322 1.00 89.75 100 ASN A C 1
ATOM 787 O O . ASN A 1 100 ? -15.285 4.108 24.263 1.00 89.75 100 ASN A O 1
ATOM 791 N N . GLU A 1 101 ? -14.064 5.737 23.340 1.00 93.56 101 GLU A N 1
ATOM 792 C CA . GLU A 1 101 ? -14.890 5.866 22.138 1.00 93.56 101 GLU A CA 1
ATOM 793 C C . GLU A 1 101 ? -14.638 4.764 21.097 1.00 93.56 101 GLU A C 1
ATOM 795 O O . GLU A 1 101 ? -15.452 4.591 20.185 1.00 93.56 101 GLU A O 1
ATOM 800 N N . MET A 1 102 ? -13.571 3.963 21.238 1.00 94.81 102 MET A N 1
ATOM 801 C CA . MET A 1 102 ? -13.257 2.888 20.287 1.00 94.81 102 MET A CA 1
ATOM 802 C C . MET A 1 102 ? -14.385 1.863 20.190 1.00 94.81 102 MET A C 1
ATOM 804 O O . MET A 1 102 ? -14.718 1.422 19.091 1.00 94.81 102 MET A O 1
ATOM 808 N N . GLN A 1 103 ? -15.033 1.525 21.308 1.00 95.56 103 GLN A N 1
ATOM 809 C CA . GLN A 1 103 ? -16.175 0.611 21.290 1.00 95.56 103 GLN A CA 1
ATOM 810 C C . GLN A 1 103 ? -17.319 1.162 20.429 1.00 95.56 103 GLN A C 1
ATOM 812 O O . GLN A 1 103 ? -17.951 0.418 19.678 1.00 95.56 103 GLN A O 1
ATOM 817 N N . LYS A 1 104 ? -17.576 2.473 20.502 1.00 94.31 104 LYS A N 1
ATOM 818 C CA . LYS A 1 104 ? -18.596 3.135 19.685 1.00 94.31 104 LYS A CA 1
ATOM 819 C C . LYS A 1 104 ? -18.197 3.141 18.209 1.00 94.31 104 LYS A C 1
ATOM 821 O O . LYS A 1 104 ? -19.033 2.806 17.377 1.00 94.31 104 LYS A O 1
ATOM 826 N N . ALA A 1 105 ? -16.941 3.452 17.888 1.00 95.00 105 ALA A N 1
ATOM 827 C CA . ALA A 1 105 ? -16.436 3.412 16.514 1.00 95.00 105 ALA A CA 1
ATOM 828 C C . ALA A 1 105 ? -16.590 2.015 15.891 1.00 95.00 105 ALA A C 1
ATOM 830 O O . ALA A 1 105 ? -17.150 1.875 14.804 1.00 95.00 105 ALA A O 1
ATOM 831 N N . TRP A 1 106 ? -16.188 0.967 16.614 1.00 95.62 106 TRP A N 1
ATOM 832 C CA . TRP A 1 106 ? -16.331 -0.411 16.146 1.00 95.62 106 TRP A CA 1
ATOM 833 C C . TRP A 1 106 ? -17.780 -0.864 16.023 1.00 95.62 106 TRP A C 1
ATOM 835 O O . TRP A 1 106 ? -18.111 -1.569 15.070 1.00 95.62 106 TRP A O 1
ATOM 845 N N . ARG A 1 107 ? -18.664 -0.433 16.931 1.00 93.88 107 ARG A N 1
ATOM 846 C CA . ARG A 1 107 ? -20.105 -0.677 16.790 1.00 93.88 107 ARG A CA 1
ATOM 847 C C . ARG A 1 107 ? -20.651 -0.027 15.525 1.00 93.88 107 ARG A C 1
ATOM 849 O O . ARG A 1 107 ? -21.334 -0.713 14.780 1.00 93.88 107 ARG A O 1
ATOM 856 N N . THR A 1 108 ? -20.311 1.234 15.250 1.00 93.69 108 THR A N 1
ATOM 857 C CA . THR A 1 108 ? -20.718 1.927 14.015 1.00 93.69 108 THR A CA 1
ATOM 858 C C . THR A 1 108 ? -20.254 1.169 12.774 1.00 93.69 108 THR A C 1
ATOM 860 O O . THR A 1 108 ? -21.043 0.926 11.870 1.00 93.69 108 THR A O 1
ATOM 863 N N . ILE A 1 109 ? -18.989 0.748 12.746 1.00 93.06 109 ILE A N 1
ATOM 864 C CA . ILE A 1 109 ? -18.415 -0.037 11.645 1.00 93.06 109 ILE A CA 1
ATOM 865 C C . ILE A 1 109 ? -19.158 -1.367 11.455 1.00 93.06 109 ILE A C 1
ATOM 867 O O . ILE A 1 109 ? -19.421 -1.770 10.328 1.00 93.06 109 ILE A O 1
ATOM 871 N N . SER A 1 110 ? -19.498 -2.045 12.551 1.00 89.50 110 SER A N 1
ATOM 872 C CA . SER A 1 110 ? -20.085 -3.391 12.508 1.00 89.50 110 SER A CA 1
ATOM 873 C C . SER A 1 110 ? -21.573 -3.394 12.158 1.00 89.50 110 SER A C 1
ATOM 875 O O . SER A 1 110 ? -22.069 -4.383 11.630 1.00 89.50 110 SER A O 1
ATOM 877 N N . THR A 1 111 ? -22.304 -2.323 12.477 1.00 89.00 111 THR A N 1
ATOM 878 C CA . THR A 1 111 ? -23.756 -2.244 12.246 1.00 89.00 111 THR A CA 1
ATOM 879 C C . THR A 1 111 ? -24.121 -1.546 10.944 1.00 89.00 111 THR A C 1
ATOM 881 O O . THR A 1 111 ? -25.246 -1.699 10.467 1.00 89.00 111 THR A O 1
ATOM 884 N N . MET A 1 112 ? -23.205 -0.770 10.362 1.00 88.44 112 MET A N 1
ATOM 885 C CA . MET A 1 112 ? -23.501 -0.029 9.146 1.00 88.44 112 MET A CA 1
ATOM 886 C C . MET A 1 112 ? -23.466 -0.940 7.909 1.00 88.44 112 MET A C 1
ATOM 888 O O . MET A 1 112 ? -22.552 -1.758 7.786 1.00 88.44 112 MET A O 1
ATOM 892 N N . PRO A 1 113 ? -24.408 -0.794 6.955 1.00 85.38 113 PRO A N 1
ATOM 893 C CA . PRO A 1 113 ? -24.429 -1.622 5.754 1.00 85.38 113 PRO A CA 1
ATOM 894 C C . PRO A 1 113 ? -23.140 -1.466 4.935 1.00 85.38 113 PRO A C 1
ATOM 896 O O . PRO A 1 113 ? -22.820 -0.372 4.463 1.00 85.38 113 PRO A O 1
ATOM 899 N N . ALA A 1 114 ? -22.412 -2.567 4.759 1.00 84.50 114 ALA A N 1
ATOM 900 C CA . ALA A 1 114 ? -21.172 -2.634 3.994 1.00 84.50 114 ALA A CA 1
ATOM 901 C C . ALA A 1 114 ? -21.405 -3.288 2.624 1.00 84.50 114 ALA A C 1
ATOM 903 O O . ALA A 1 114 ? -22.154 -4.254 2.493 1.00 84.50 114 ALA A O 1
ATOM 904 N N . ARG A 1 115 ? -20.731 -2.781 1.591 1.00 81.50 115 ARG A N 1
ATOM 905 C CA . ARG A 1 115 ? -20.639 -3.405 0.269 1.00 81.50 115 ARG A CA 1
ATOM 906 C C . ARG A 1 115 ? -19.450 -4.366 0.255 1.00 81.50 115 ARG A C 1
ATOM 908 O O . ARG A 1 115 ? -18.310 -3.920 0.362 1.00 81.50 115 ARG A O 1
ATOM 915 N N . GLY A 1 116 ? -19.717 -5.657 0.075 1.00 67.88 116 GLY A N 1
ATOM 916 C CA . GLY A 1 116 ? -18.704 -6.719 0.019 1.00 67.88 116 GLY A CA 1
A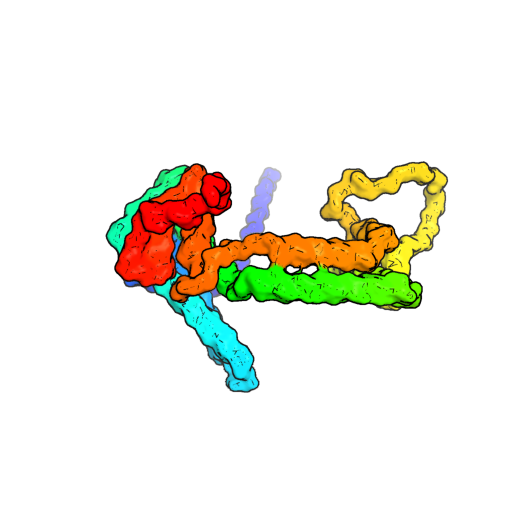TOM 917 C C . GLY A 1 116 ? -18.937 -7.812 1.065 1.00 67.88 116 GLY A C 1
ATOM 918 O O . GLY A 1 116 ? -19.662 -7.602 2.033 1.00 67.88 116 GLY A O 1
ATOM 919 N N . GLY A 1 117 ? -18.349 -8.991 0.848 1.00 68.06 117 GLY A N 1
ATOM 920 C CA . GLY A 1 117 ? -18.377 -10.100 1.807 1.00 68.06 117 GLY A CA 1
ATOM 921 C C . GLY A 1 117 ? -17.175 -10.070 2.756 1.00 68.06 117 GLY A C 1
ATOM 922 O O . GLY A 1 117 ? -16.081 -9.686 2.346 1.00 68.06 117 GLY A O 1
ATOM 923 N N . GLY A 1 118 ? -17.372 -10.493 4.009 1.00 79.06 118 GLY A N 1
ATOM 924 C CA . GLY A 1 118 ? -16.308 -10.673 5.007 1.00 79.06 118 GLY A CA 1
ATOM 925 C C . GLY A 1 118 ? -16.507 -9.881 6.304 1.00 79.06 118 GLY A C 1
ATOM 926 O O . GLY A 1 118 ? -17.409 -9.056 6.415 1.00 79.06 118 GLY A O 1
ATOM 927 N N . ASP A 1 119 ? -15.650 -10.143 7.298 1.00 87.12 119 ASP A N 1
ATOM 928 C CA . ASP A 1 119 ? -15.623 -9.406 8.569 1.00 87.12 119 ASP A CA 1
ATOM 929 C C . ASP A 1 119 ? -15.044 -7.987 8.336 1.00 87.12 119 ASP A C 1
ATOM 931 O O . ASP A 1 119 ? -13.889 -7.848 7.892 1.00 87.12 119 ASP A O 1
ATOM 935 N N . PRO A 1 120 ? -15.812 -6.911 8.604 1.00 89.06 120 PRO A N 1
ATOM 936 C CA . PRO A 1 120 ? -15.355 -5.554 8.323 1.00 89.06 120 PRO A CA 1
ATOM 937 C C . PRO A 1 120 ? -14.170 -5.122 9.186 1.00 89.06 120 PRO A C 1
ATOM 939 O O . PRO A 1 120 ? -13.310 -4.375 8.718 1.00 89.06 120 PRO A O 1
ATOM 942 N N . ALA A 1 121 ? -14.085 -5.608 10.426 1.00 92.31 121 ALA A N 1
ATOM 943 C CA . ALA A 1 121 ? -12.992 -5.269 11.324 1.00 92.31 121 ALA A CA 1
ATOM 944 C C . ALA A 1 121 ? -11.678 -5.909 10.870 1.00 92.31 121 ALA A C 1
ATOM 946 O O . ALA A 1 121 ? -10.651 -5.231 10.834 1.00 92.31 121 ALA A O 1
ATOM 947 N N . PHE A 1 122 ? -11.724 -7.166 10.422 1.00 91.56 122 PHE A N 1
ATOM 948 C CA . PHE A 1 122 ? -10.575 -7.831 9.805 1.00 91.56 122 PHE A CA 1
ATOM 949 C C . PHE A 1 122 ? -10.094 -7.068 8.563 1.00 91.56 122 PHE A C 1
ATOM 951 O O . PHE A 1 122 ? -8.903 -6.793 8.402 1.00 91.56 122 PHE A O 1
ATOM 958 N N . SER A 1 123 ? -11.036 -6.659 7.711 1.00 91.69 123 SER A N 1
ATOM 959 C CA . SER A 1 123 ? -10.740 -5.916 6.483 1.00 91.69 123 SER A CA 1
ATOM 960 C C . SER A 1 123 ? -10.103 -4.550 6.764 1.00 91.69 123 SER A C 1
ATOM 962 O O . SER A 1 123 ? -9.165 -4.151 6.074 1.00 91.69 123 SER A O 1
ATOM 964 N N . ILE A 1 124 ? -10.557 -3.849 7.809 1.00 93.94 124 ILE A N 1
ATOM 965 C CA . ILE A 1 124 ? -9.964 -2.581 8.259 1.00 93.94 124 ILE A CA 1
ATOM 966 C C . ILE A 1 124 ? -8.549 -2.795 8.787 1.00 93.94 124 ILE A C 1
ATOM 968 O O . ILE A 1 124 ? -7.647 -2.058 8.388 1.00 93.94 124 ILE A O 1
ATOM 972 N N . CYS A 1 125 ? -8.330 -3.798 9.643 1.00 95.06 125 CYS A N 1
ATOM 973 C CA . CYS A 1 125 ? -6.996 -4.133 10.139 1.00 95.06 125 CYS A CA 1
ATOM 974 C C . CYS A 1 125 ? -6.037 -4.405 8.974 1.00 95.06 125 CYS A C 1
ATOM 976 O O . CYS A 1 125 ? -4.998 -3.755 8.880 1.00 95.06 125 CYS A O 1
ATOM 978 N N . SER A 1 126 ? -6.442 -5.255 8.025 1.00 92.69 126 SER A N 1
ATOM 979 C CA . SER A 1 126 ? -5.675 -5.540 6.807 1.00 92.69 126 SER A CA 1
ATOM 980 C C . SER A 1 126 ? -5.394 -4.276 5.983 1.00 92.69 126 SER A C 1
ATOM 982 O O . SER A 1 126 ? -4.260 -4.037 5.555 1.00 92.69 126 SER A O 1
ATOM 984 N N . LYS A 1 127 ? -6.394 -3.400 5.813 1.00 94.06 127 LYS A N 1
ATOM 985 C CA . LYS A 1 127 ? -6.234 -2.132 5.091 1.00 94.06 127 LYS A CA 1
ATOM 986 C C . LYS A 1 127 ? -5.240 -1.195 5.780 1.00 94.06 127 LYS A C 1
ATOM 988 O O . LYS A 1 127 ? -4.473 -0.523 5.083 1.00 94.06 127 LYS A O 1
ATOM 993 N N . ILE A 1 128 ? -5.228 -1.143 7.111 1.00 95.88 128 ILE A N 1
ATOM 994 C CA . ILE A 1 128 ? -4.259 -0.361 7.888 1.00 95.88 128 ILE A CA 1
ATOM 995 C C . ILE A 1 128 ? -2.845 -0.933 7.703 1.00 95.88 128 ILE A C 1
ATOM 997 O O . ILE A 1 128 ? -1.939 -0.170 7.357 1.00 95.88 128 ILE A O 1
ATOM 1001 N N . SER A 1 129 ? -2.653 -2.251 7.841 1.00 92.25 129 SER A N 1
ATOM 1002 C CA . SER A 1 129 ? -1.351 -2.910 7.629 1.00 92.25 129 SER A CA 1
ATOM 1003 C C . SER A 1 129 ? -0.819 -2.655 6.218 1.00 92.25 129 SER A C 1
ATOM 1005 O O . SER A 1 129 ? 0.305 -2.179 6.057 1.00 92.25 129 SER A O 1
ATOM 1007 N N . SER A 1 130 ? -1.662 -2.870 5.202 1.00 91.25 130 SER A N 1
ATOM 1008 C CA . SER A 1 130 ? -1.333 -2.624 3.795 1.00 91.25 130 SER A CA 1
ATOM 1009 C C . SER A 1 130 ? -0.979 -1.158 3.531 1.00 91.25 130 SER A C 1
ATOM 1011 O O . SER A 1 130 ? -0.005 -0.875 2.840 1.00 91.25 130 SER A O 1
ATOM 1013 N N . THR A 1 131 ? -1.718 -0.211 4.120 1.00 91.25 131 THR A N 1
ATOM 1014 C CA . THR A 1 131 ? -1.440 1.223 3.945 1.00 91.25 131 THR A CA 1
ATOM 1015 C C . THR A 1 131 ? -0.111 1.625 4.589 1.00 91.25 131 THR A C 1
ATOM 1017 O O . THR A 1 131 ? 0.623 2.411 3.995 1.00 91.25 131 THR A O 1
ATOM 1020 N N . LEU A 1 132 ? 0.232 1.089 5.768 1.00 91.31 132 LEU A N 1
ATOM 1021 C CA . LEU A 1 132 ? 1.541 1.359 6.376 1.00 91.31 132 LEU A CA 1
ATOM 1022 C C . LEU A 1 132 ? 2.692 0.765 5.556 1.00 91.31 132 LEU A C 1
ATOM 1024 O O . LEU A 1 132 ? 3.703 1.441 5.388 1.00 91.31 132 LEU A O 1
ATOM 1028 N N . GLY A 1 133 ? 2.527 -0.452 5.023 1.00 87.19 133 GLY A N 1
ATOM 1029 C CA . GLY A 1 133 ? 3.513 -1.065 4.125 1.00 87.19 133 GLY A CA 1
ATOM 1030 C C . GLY A 1 133 ? 3.743 -0.207 2.882 1.00 87.19 133 GLY A C 1
ATOM 1031 O O . GLY A 1 133 ? 4.854 0.253 2.645 1.00 87.19 133 GLY A O 1
ATOM 1032 N N . GLN A 1 134 ? 2.658 0.153 2.188 1.00 85.62 134 GLN A N 1
ATOM 1033 C CA . GLN A 1 134 ? 2.715 1.045 1.027 1.00 85.62 134 GLN A CA 1
ATOM 1034 C C . GLN A 1 134 ? 3.403 2.373 1.346 1.00 85.62 134 GLN A C 1
ATOM 1036 O O . GLN A 1 134 ? 4.175 2.864 0.534 1.00 85.62 134 GLN A O 1
ATOM 1041 N N . PHE A 1 135 ? 3.144 2.969 2.513 1.00 85.56 135 PHE A N 1
ATOM 1042 C CA . PHE A 1 135 ? 3.820 4.203 2.915 1.00 85.56 135 PHE A CA 1
ATOM 1043 C C . PHE A 1 135 ? 5.335 4.018 3.085 1.00 85.56 135 PHE A C 1
ATOM 1045 O O . PHE A 1 135 ? 6.098 4.915 2.726 1.00 85.56 135 PHE A O 1
ATOM 1052 N N . GLY A 1 136 ? 5.769 2.870 3.612 1.00 79.38 136 GLY A N 1
ATOM 1053 C CA . G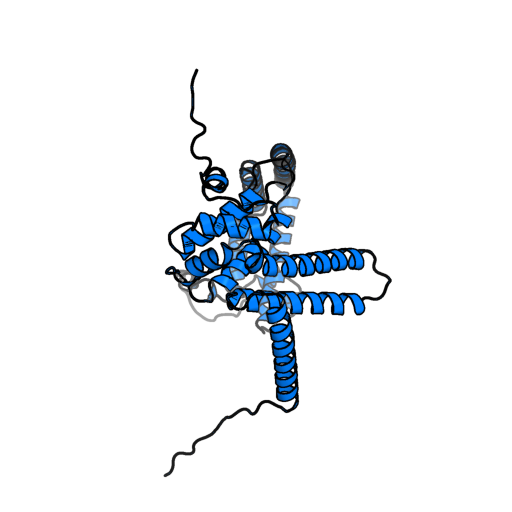LY A 1 136 ? 7.182 2.507 3.720 1.00 79.38 136 GLY A CA 1
ATOM 1054 C C . GLY A 1 136 ? 7.887 2.466 2.363 1.00 79.38 136 GLY A C 1
ATOM 1055 O O . GLY A 1 136 ? 8.986 3.011 2.245 1.00 79.38 136 GLY A O 1
ATOM 1056 N N . ASP A 1 137 ? 7.206 1.914 1.356 1.00 78.38 137 ASP A N 1
ATOM 1057 C CA . ASP A 1 137 ? 7.724 1.713 -0.005 1.00 78.38 137 ASP A CA 1
ATOM 1058 C C . ASP A 1 137 ? 7.651 2.969 -0.885 1.00 78.38 137 ASP A C 1
ATOM 1060 O O . ASP A 1 137 ? 8.273 3.042 -1.950 1.00 78.38 137 ASP A O 1
ATOM 1064 N N . LEU A 1 138 ? 6.876 3.981 -0.479 1.00 75.00 138 LEU A N 1
ATOM 1065 C CA . LEU A 1 138 ? 6.734 5.195 -1.272 1.00 75.00 138 LEU A CA 1
ATOM 1066 C C . LEU A 1 138 ? 8.068 5.956 -1.338 1.00 75.00 138 LEU A C 1
ATOM 1068 O O . LEU A 1 138 ? 8.709 6.197 -0.311 1.00 75.00 138 LEU A O 1
ATOM 1072 N N . PRO A 1 139 ? 8.479 6.419 -2.534 1.00 67.81 139 PRO A N 1
ATOM 1073 C CA . PRO A 1 139 ? 9.706 7.181 -2.675 1.00 67.81 139 PRO A CA 1
ATOM 1074 C C . PRO A 1 139 ? 9.599 8.488 -1.884 1.00 67.81 139 PRO A C 1
ATOM 1076 O O . PRO A 1 139 ? 8.848 9.393 -2.241 1.00 67.81 139 PRO A O 1
ATOM 1079 N N . LYS A 1 140 ? 10.413 8.615 -0.832 1.00 70.62 140 LYS A N 1
ATOM 1080 C CA . LYS A 1 140 ? 10.464 9.785 0.072 1.00 70.62 140 LYS A CA 1
ATOM 1081 C C . LYS A 1 140 ? 11.216 10.983 -0.527 1.00 70.62 140 LYS A C 1
ATOM 1083 O O . LYS A 1 140 ? 11.627 11.895 0.186 1.00 70.62 140 LYS A O 1
ATOM 1088 N N . ARG A 1 141 ? 11.453 10.966 -1.842 1.00 68.75 141 ARG A N 1
ATOM 1089 C CA . ARG A 1 141 ? 12.215 12.001 -2.549 1.00 68.75 141 ARG A CA 1
ATOM 1090 C C . ARG A 1 141 ? 11.377 13.264 -2.696 1.00 68.75 141 ARG A C 1
ATOM 1092 O O . ARG A 1 141 ? 10.174 13.206 -2.946 1.00 68.75 141 ARG A O 1
ATOM 1099 N N . LEU A 1 142 ? 12.041 14.413 -2.624 1.00 72.00 142 LEU A N 1
ATOM 1100 C CA . LEU A 1 142 ? 11.402 15.696 -2.900 1.00 72.00 142 LEU A CA 1
ATOM 1101 C C . LEU A 1 142 ? 10.909 15.754 -4.355 1.00 72.00 142 LEU A C 1
ATOM 1103 O O . LEU A 1 142 ? 11.597 15.231 -5.234 1.00 72.00 142 LEU A O 1
ATOM 1107 N N . PRO A 1 143 ? 9.798 16.451 -4.663 1.00 73.88 143 PRO A N 1
ATOM 1108 C CA . PRO A 1 143 ? 9.285 16.557 -6.034 1.00 73.88 143 PRO A CA 1
ATOM 1109 C C . PRO A 1 143 ? 10.325 17.069 -7.034 1.00 73.88 143 PRO A C 1
ATOM 1111 O O . PRO A 1 143 ? 10.473 16.508 -8.114 1.00 73.88 143 PRO A O 1
ATOM 1114 N N . ALA A 1 144 ? 11.117 18.073 -6.644 1.00 79.19 144 ALA A N 1
ATOM 1115 C CA . ALA A 1 144 ? 12.199 18.599 -7.474 1.00 79.19 144 ALA A CA 1
ATOM 1116 C C . ALA A 1 144 ? 13.295 17.551 -7.745 1.00 79.19 144 ALA A C 1
ATOM 1118 O O . ALA A 1 144 ? 13.800 17.454 -8.861 1.00 79.19 144 ALA A O 1
ATOM 1119 N N . GLN A 1 145 ? 13.637 16.729 -6.746 1.00 80.44 145 GLN A N 1
ATOM 1120 C CA . GLN A 1 145 ? 14.606 15.641 -6.901 1.00 80.44 145 GLN A CA 1
ATOM 1121 C C . GLN A 1 145 ? 14.042 14.502 -7.757 1.00 80.44 145 GLN A C 1
ATOM 1123 O O . GLN A 1 145 ? 14.755 13.973 -8.609 1.00 80.44 145 GLN A O 1
ATOM 1128 N N . ARG A 1 146 ? 12.764 14.141 -7.574 1.00 80.88 146 ARG A N 1
ATOM 1129 C CA . ARG A 1 146 ? 12.057 13.162 -8.413 1.00 80.88 146 ARG A CA 1
ATOM 1130 C C . ARG A 1 146 ? 12.052 13.625 -9.866 1.00 80.88 146 ARG A C 1
ATOM 1132 O O . ARG A 1 146 ? 12.546 12.896 -10.713 1.00 80.88 146 ARG A O 1
ATOM 1139 N N . LYS A 1 147 ? 11.606 14.854 -10.135 1.00 85.81 147 LYS A N 1
ATOM 1140 C CA . LYS A 1 147 ? 11.600 15.431 -11.483 1.00 85.81 147 LYS A CA 1
ATOM 1141 C C . LYS A 1 147 ? 12.999 15.433 -12.095 1.00 85.81 147 LYS A C 1
ATOM 1143 O O . LYS A 1 147 ? 13.188 14.882 -13.166 1.00 85.81 147 LYS A O 1
ATOM 1148 N N . LYS A 1 148 ? 14.003 15.947 -11.375 1.00 87.94 148 LYS A N 1
ATOM 1149 C CA . LYS A 1 148 ? 15.395 15.972 -11.853 1.00 87.94 148 LYS A CA 1
ATOM 1150 C C . LYS A 1 148 ? 15.942 14.575 -12.157 1.00 87.94 148 LYS A C 1
ATOM 1152 O O . LYS A 1 148 ? 16.627 14.407 -13.156 1.00 87.94 148 LYS A O 1
ATOM 1157 N N . SER A 1 149 ? 15.683 13.592 -11.294 1.00 86.06 149 SER A N 1
ATOM 1158 C CA . SER A 1 149 ? 16.162 12.220 -11.505 1.00 86.06 149 SER A CA 1
ATOM 1159 C C . SER A 1 149 ? 15.455 11.541 -12.674 1.00 86.06 149 SER A C 1
ATOM 1161 O O . SER A 1 149 ? 16.139 11.012 -13.538 1.00 86.06 149 SER A O 1
ATOM 1163 N N . LEU A 1 150 ? 14.126 11.622 -12.755 1.00 89.50 150 LEU A N 1
ATOM 1164 C CA . LEU A 1 150 ? 13.362 11.028 -13.854 1.00 89.50 150 LEU A CA 1
ATOM 1165 C C . LEU A 1 150 ? 13.668 11.694 -15.200 1.00 89.50 150 LEU A C 1
ATOM 1167 O O . LEU A 1 150 ? 13.850 10.986 -16.180 1.00 89.50 150 LEU A O 1
ATOM 1171 N N . SER A 1 151 ? 13.841 13.018 -15.250 1.00 89.50 151 SER A N 1
ATOM 1172 C CA . SER A 1 151 ? 14.250 13.707 -16.483 1.00 89.50 151 SER A CA 1
ATOM 1173 C C . SER A 1 151 ? 15.641 13.295 -16.970 1.00 89.50 151 SER A C 1
ATOM 1175 O O . SER A 1 151 ? 15.872 13.280 -18.171 1.00 89.50 151 SER A O 1
ATOM 1177 N N . ARG A 1 152 ? 16.573 12.939 -16.073 1.00 92.50 152 ARG A N 1
ATOM 1178 C CA . ARG A 1 152 ? 17.867 12.371 -16.495 1.00 92.50 152 ARG A CA 1
ATOM 1179 C C . ARG A 1 152 ? 17.706 10.991 -17.122 1.00 92.50 152 ARG A C 1
ATOM 1181 O O . ARG A 1 152 ? 18.421 10.696 -18.065 1.00 92.50 152 ARG A O 1
ATOM 1188 N N . VAL A 1 153 ? 16.803 10.164 -16.590 1.00 92.25 153 VAL A N 1
ATOM 1189 C CA . VAL A 1 153 ? 16.521 8.841 -17.165 1.00 92.25 153 VAL A CA 1
ATOM 1190 C C . VAL A 1 153 ? 15.863 8.998 -18.531 1.00 92.25 153 VAL A C 1
ATOM 1192 O O . VAL A 1 153 ? 16.324 8.380 -19.474 1.00 92.25 153 VAL A O 1
ATOM 1195 N N . ALA A 1 154 ? 14.853 9.866 -18.655 1.00 91.88 154 ALA A N 1
ATOM 1196 C CA . ALA A 1 154 ? 14.224 10.157 -19.943 1.00 91.88 154 ALA A CA 1
ATOM 1197 C C . ALA A 1 154 ? 15.257 10.625 -20.979 1.00 91.88 154 ALA A C 1
ATOM 1199 O O . ALA A 1 154 ? 15.294 10.077 -22.071 1.00 91.88 154 ALA A O 1
ATOM 1200 N N . LYS A 1 155 ? 16.166 11.531 -20.591 1.00 92.88 155 LYS A N 1
ATOM 1201 C CA . LYS A 1 155 ? 17.262 11.957 -21.464 1.00 92.88 155 LYS A CA 1
ATOM 1202 C C . LYS A 1 155 ? 18.183 10.799 -21.869 1.00 92.88 155 LYS A C 1
ATOM 1204 O O . LYS A 1 155 ? 18.554 10.715 -23.022 1.00 92.88 155 LYS A O 1
ATOM 1209 N N . ALA A 1 156 ? 18.547 9.908 -20.948 1.00 94.00 156 ALA A N 1
ATOM 1210 C CA . ALA A 1 156 ? 19.379 8.755 -21.295 1.00 94.00 156 ALA A CA 1
ATOM 1211 C C . ALA A 1 156 ? 18.683 7.805 -22.287 1.00 94.00 156 ALA A C 1
ATOM 1213 O O . ALA A 1 156 ? 19.360 7.155 -23.074 1.00 94.00 156 ALA A O 1
ATOM 1214 N N . VAL A 1 157 ? 17.347 7.728 -22.253 1.00 92.81 157 VAL A N 1
ATOM 1215 C CA . VAL A 1 157 ? 16.568 6.999 -23.263 1.00 92.81 157 VAL A CA 1
ATOM 1216 C C . VAL A 1 157 ? 16.605 7.726 -24.606 1.00 92.81 157 VAL A C 1
ATOM 1218 O O . VAL A 1 157 ? 16.808 7.066 -25.615 1.00 92.81 157 VAL A O 1
ATOM 1221 N N . ASP A 1 158 ? 16.466 9.056 -24.622 1.00 92.00 158 ASP A N 1
ATOM 1222 C CA . ASP A 1 158 ? 16.611 9.858 -25.849 1.00 92.00 158 ASP A CA 1
ATOM 1223 C C . ASP A 1 158 ? 18.015 9.699 -26.465 1.00 92.00 158 ASP A C 1
ATOM 1225 O O . ASP A 1 158 ? 18.133 9.424 -27.654 1.00 92.00 158 ASP A O 1
ATOM 1229 N N . ASP A 1 159 ? 19.071 9.789 -25.649 1.00 93.69 159 ASP A N 1
ATOM 1230 C CA . ASP A 1 159 ? 20.462 9.631 -26.094 1.00 93.69 159 ASP A CA 1
ATOM 1231 C C . ASP A 1 159 ? 20.718 8.199 -26.640 1.00 93.69 159 ASP A C 1
ATOM 1233 O O . ASP A 1 159 ? 21.474 8.015 -27.593 1.00 93.69 159 ASP A O 1
ATOM 1237 N N . LEU A 1 160 ? 20.084 7.170 -26.054 1.00 91.00 160 LEU A N 1
ATOM 1238 C CA . LEU A 1 160 ? 20.168 5.785 -26.538 1.00 91.00 160 LEU A CA 1
ATOM 1239 C C . LEU A 1 160 ? 19.404 5.588 -27.854 1.00 91.00 160 LEU A C 1
ATOM 1241 O O . LEU A 1 160 ? 19.904 4.901 -28.739 1.00 91.00 160 LEU A O 1
ATOM 1245 N N . LEU A 1 161 ? 18.213 6.177 -27.977 1.00 90.44 161 LEU A N 1
ATOM 1246 C CA . LEU A 1 161 ? 17.424 6.154 -29.209 1.00 90.44 161 LEU A CA 1
ATOM 1247 C C . LEU A 1 161 ? 18.212 6.755 -30.372 1.00 90.44 161 LEU A C 1
ATOM 1249 O O . LEU A 1 161 ? 18.336 6.111 -31.406 1.00 90.44 161 LEU A O 1
ATOM 1253 N N . GLU A 1 162 ? 18.812 7.929 -30.167 1.00 91.06 162 GLU A N 1
ATOM 1254 C CA . GLU A 1 162 ? 19.641 8.591 -31.180 1.00 91.06 162 GLU A CA 1
ATOM 1255 C C . GLU A 1 162 ? 20.829 7.711 -31.600 1.00 91.06 162 GLU A C 1
ATOM 1257 O O . GLU A 1 162 ? 21.100 7.559 -32.790 1.00 91.06 162 GLU A O 1
ATOM 1262 N N . ALA A 1 163 ? 21.502 7.069 -30.637 1.00 89.94 163 ALA A N 1
ATOM 1263 C CA . ALA A 1 163 ? 22.612 6.165 -30.928 1.00 89.94 163 ALA A CA 1
ATOM 1264 C C . ALA A 1 163 ? 22.175 4.934 -31.745 1.00 89.94 163 ALA A C 1
ATOM 1266 O O . ALA A 1 163 ? 22.871 4.545 -32.681 1.00 89.94 163 ALA A O 1
ATOM 1267 N N . ILE A 1 164 ? 21.019 4.342 -31.427 1.00 86.06 164 ILE A N 1
ATOM 1268 C CA . ILE A 1 164 ? 20.460 3.199 -32.166 1.00 86.06 164 ILE A CA 1
ATOM 1269 C C . ILE A 1 164 ? 20.048 3.618 -33.579 1.00 86.06 164 ILE A C 1
ATOM 1271 O O . ILE A 1 164 ? 20.339 2.914 -34.537 1.00 86.06 164 ILE A O 1
ATOM 1275 N N . GLU A 1 165 ? 19.391 4.769 -33.728 1.00 84.38 165 GLU A N 1
ATOM 1276 C CA . GLU A 1 165 ? 18.976 5.297 -35.033 1.00 84.38 165 GLU A CA 1
ATOM 1277 C C . GLU A 1 165 ? 20.163 5.649 -35.936 1.00 84.38 165 GLU A C 1
ATOM 1279 O O . GLU A 1 165 ? 20.036 5.612 -37.160 1.00 84.38 165 GLU A O 1
ATOM 1284 N N . SER A 1 166 ? 21.320 5.961 -35.348 1.00 87.88 166 SER A N 1
ATOM 1285 C CA . SER A 1 166 ? 22.536 6.275 -36.099 1.00 87.88 166 SER A CA 1
ATOM 1286 C C . SER A 1 166 ? 23.304 5.054 -36.625 1.00 87.88 166 SER A C 1
ATOM 1288 O O . SER A 1 166 ? 24.125 5.224 -37.524 1.00 87.88 166 SER A O 1
ATOM 1290 N N . GLU A 1 167 ? 23.032 3.843 -36.121 1.00 88.75 167 GLU A N 1
ATOM 1291 C CA . GLU A 1 167 ? 23.805 2.626 -36.420 1.00 88.75 167 GLU A CA 1
ATOM 1292 C C . GLU A 1 167 ? 22.888 1.460 -36.832 1.00 88.75 167 GLU A C 1
ATOM 1294 O O . GLU A 1 167 ? 22.266 0.810 -35.990 1.00 88.75 167 GLU A O 1
ATOM 1299 N N . SER A 1 168 ? 22.829 1.139 -38.130 1.00 79.75 168 SER A N 1
ATOM 1300 C CA . SER A 1 168 ? 21.933 0.090 -38.653 1.00 79.75 168 SER A CA 1
ATOM 1301 C C . SER A 1 168 ? 22.208 -1.298 -38.059 1.00 79.75 168 SER A C 1
ATOM 1303 O O . SER A 1 168 ? 21.275 -2.025 -37.741 1.00 79.75 168 SER A O 1
ATOM 1305 N N . GLU A 1 169 ? 23.477 -1.648 -37.813 1.00 83.44 169 GLU A N 1
ATOM 1306 C CA . GLU A 1 169 ? 23.842 -2.921 -37.165 1.00 83.44 169 GLU A CA 1
ATOM 1307 C C . GLU A 1 169 ? 23.291 -3.030 -35.732 1.00 83.44 169 GLU A C 1
ATOM 1309 O O . GLU A 1 169 ? 22.992 -4.128 -35.254 1.00 83.44 169 GLU A O 1
ATOM 1314 N N . ALA A 1 170 ? 23.138 -1.897 -35.036 1.00 80.94 170 ALA A N 1
ATOM 1315 C CA . ALA A 1 170 ? 22.563 -1.866 -33.697 1.00 80.94 170 ALA A CA 1
ATOM 1316 C C . ALA A 1 170 ? 21.045 -2.088 -33.730 1.00 80.94 170 ALA A C 1
ATOM 1318 O O . ALA A 1 170 ? 20.517 -2.743 -32.831 1.00 80.94 170 ALA A O 1
ATOM 1319 N N . GLN A 1 171 ? 20.353 -1.584 -34.758 1.00 77.25 171 GLN A N 1
ATOM 1320 C CA . GLN A 1 171 ? 18.920 -1.825 -34.959 1.00 77.25 171 GLN A CA 1
ATOM 1321 C C . GLN A 1 171 ? 18.645 -3.314 -35.175 1.00 77.25 171 GLN A C 1
ATOM 1323 O O . GLN A 1 171 ? 17.883 -3.902 -34.405 1.00 77.25 171 GLN A O 1
ATOM 1328 N N . ASP A 1 172 ? 19.353 -3.928 -36.124 1.00 77.38 172 ASP A N 1
ATOM 1329 C CA . ASP A 1 172 ? 19.219 -5.353 -36.440 1.00 77.38 172 ASP A CA 1
ATOM 1330 C C . ASP A 1 172 ? 19.535 -6.223 -35.211 1.00 77.38 172 ASP A C 1
ATOM 1332 O O . ASP A 1 172 ? 18.789 -7.138 -34.858 1.00 77.38 172 ASP A O 1
ATOM 1336 N N . SER A 1 173 ? 20.617 -5.901 -34.494 1.00 82.62 173 SER A N 1
ATOM 1337 C CA . SER A 1 173 ? 21.023 -6.647 -33.295 1.00 82.62 173 SER A CA 1
ATOM 1338 C C . SER A 1 173 ? 19.992 -6.568 -32.165 1.00 82.62 173 SER A C 1
ATOM 1340 O O . SER A 1 173 ? 19.799 -7.541 -31.436 1.00 82.62 173 SER A O 1
ATOM 1342 N N . LEU A 1 174 ? 19.337 -5.417 -31.983 1.00 80.69 174 LEU A N 1
ATOM 1343 C CA . LEU A 1 174 ? 18.325 -5.235 -30.939 1.00 80.69 174 LEU A CA 1
ATOM 1344 C C . LEU A 1 174 ? 17.018 -5.953 -31.263 1.00 80.69 174 LEU A C 1
ATOM 1346 O O . LEU A 1 174 ? 16.381 -6.481 -30.350 1.00 80.69 174 LEU A O 1
ATOM 1350 N N . GLU A 1 175 ? 16.629 -5.977 -32.535 1.00 75.88 175 GLU A N 1
ATOM 1351 C CA . GLU A 1 175 ? 15.480 -6.749 -32.996 1.00 75.88 175 GLU A CA 1
ATOM 1352 C C . GLU A 1 175 ? 15.714 -8.246 -32.762 1.00 75.88 175 GLU A C 1
ATOM 1354 O O . GLU A 1 175 ? 14.914 -8.893 -32.083 1.00 75.88 175 GLU A O 1
ATOM 1359 N N . ILE A 1 176 ? 16.870 -8.765 -33.193 1.00 77.38 176 ILE A N 1
ATOM 1360 C CA . ILE A 1 176 ? 17.277 -10.160 -32.969 1.00 77.38 176 ILE A CA 1
ATOM 1361 C C . ILE A 1 176 ? 17.275 -10.500 -31.475 1.00 77.38 176 ILE A C 1
ATOM 1363 O O . ILE A 1 176 ? 16.655 -11.478 -31.064 1.00 77.38 176 ILE A O 1
ATOM 1367 N N . ALA A 1 177 ? 17.903 -9.674 -30.634 1.00 81.44 177 ALA A N 1
ATOM 1368 C CA . ALA A 1 177 ? 17.975 -9.933 -29.196 1.00 81.44 177 ALA A CA 1
ATOM 1369 C C . ALA A 1 177 ? 16.587 -9.981 -28.528 1.00 81.44 177 ALA A C 1
ATOM 1371 O O . ALA A 1 177 ? 16.356 -10.774 -27.608 1.00 81.44 177 ALA A O 1
ATOM 1372 N N . LEU A 1 178 ? 15.652 -9.135 -28.970 1.00 77.19 178 LEU A N 1
ATOM 1373 C CA . LEU A 1 178 ? 14.286 -9.138 -28.454 1.00 77.19 178 LEU A CA 1
ATOM 1374 C C . LEU A 1 178 ? 13.525 -10.391 -28.905 1.00 77.19 178 LEU A C 1
ATOM 1376 O O . LEU A 1 178 ? 12.849 -11.018 -28.086 1.00 77.19 178 LEU A O 1
ATOM 1380 N N . ILE A 1 179 ? 13.686 -10.783 -30.168 1.00 73.56 179 ILE A N 1
ATOM 1381 C CA . ILE A 1 179 ? 13.126 -12.015 -30.726 1.00 73.56 179 ILE A CA 1
ATOM 1382 C C . ILE A 1 179 ? 13.611 -13.242 -29.939 1.00 73.56 179 ILE A C 1
ATOM 1384 O O . ILE A 1 179 ? 12.788 -14.037 -29.473 1.00 73.56 179 ILE A O 1
ATOM 1388 N N . GLU A 1 180 ? 14.921 -13.362 -29.715 1.00 76.56 180 GLU A N 1
ATOM 1389 C CA . GLU A 1 180 ? 15.523 -14.465 -28.959 1.00 76.56 180 GLU A CA 1
ATOM 1390 C C . GLU A 1 180 ? 14.996 -14.531 -27.521 1.00 76.56 180 GLU A C 1
ATOM 1392 O O . GLU A 1 180 ? 14.638 -15.606 -27.027 1.00 76.56 180 GLU A O 1
ATOM 1397 N N . TYR A 1 181 ? 14.898 -13.379 -26.847 1.00 78.25 181 TYR A N 1
ATOM 1398 C CA . TYR A 1 181 ? 14.366 -13.310 -25.488 1.00 78.25 181 TYR A CA 1
ATOM 1399 C C . TYR A 1 181 ? 12.917 -13.800 -25.419 1.00 78.25 181 TYR A C 1
ATOM 1401 O O . TYR A 1 181 ? 12.577 -14.614 -24.553 1.00 78.25 181 TYR A O 1
ATOM 1409 N N . LEU A 1 182 ? 12.061 -13.316 -26.323 1.00 73.62 182 LEU A N 1
ATOM 1410 C CA . LEU A 1 182 ? 10.657 -13.710 -26.361 1.00 73.62 182 LEU A CA 1
ATOM 1411 C C . LEU A 1 182 ? 10.513 -15.196 -26.722 1.00 73.62 182 LEU A C 1
ATOM 1413 O O . LEU A 1 182 ? 9.695 -15.884 -26.110 1.00 73.62 182 LEU A O 1
ATOM 1417 N N . GLY A 1 183 ? 11.345 -15.708 -27.635 1.00 72.44 183 GLY A N 1
ATOM 1418 C CA . GLY A 1 183 ? 11.392 -17.129 -27.992 1.00 72.44 183 GLY A CA 1
ATOM 1419 C C . GLY A 1 183 ? 11.727 -18.009 -26.801 1.00 72.44 183 GLY A C 1
ATOM 1420 O O . GLY A 1 183 ? 11.001 -18.958 -26.505 1.00 72.44 183 GLY A O 1
ATOM 1421 N N . GLY A 1 184 ? 12.740 -17.626 -26.023 1.00 73.88 184 GLY A N 1
ATOM 1422 C CA . GLY A 1 184 ? 13.075 -18.312 -24.778 1.00 73.88 184 GLY A CA 1
ATOM 1423 C C . GLY A 1 184 ? 11.927 -18.322 -23.759 1.00 73.88 184 GLY A C 1
ATOM 1424 O O . GLY A 1 184 ? 11.688 -19.344 -23.114 1.00 73.88 184 GLY A O 1
ATOM 1425 N N . GLN A 1 185 ? 11.181 -17.217 -23.615 1.00 77.00 185 GLN A N 1
ATOM 1426 C CA . GLN A 1 185 ? 10.010 -17.182 -22.723 1.00 77.00 185 GLN A CA 1
ATOM 1427 C C . GLN A 1 185 ? 8.869 -18.077 -23.222 1.00 77.00 185 GLN A C 1
ATOM 1429 O O . GLN A 1 185 ? 8.225 -18.740 -22.408 1.00 77.00 185 GLN A O 1
ATOM 1434 N N . ASN A 1 186 ? 8.631 -18.125 -24.535 1.00 73.94 186 ASN A N 1
ATOM 1435 C CA . ASN A 1 186 ? 7.609 -18.987 -25.125 1.00 73.94 186 ASN A CA 1
ATOM 1436 C C . ASN A 1 186 ? 7.930 -20.473 -24.926 1.00 73.94 186 ASN A C 1
ATOM 1438 O O . ASN A 1 186 ? 7.087 -21.220 -24.436 1.00 73.94 186 ASN A O 1
ATOM 1442 N N . LEU A 1 187 ? 9.162 -20.891 -25.230 1.00 74.19 187 LEU A N 1
ATOM 1443 C CA . LEU A 1 187 ? 9.605 -22.275 -25.024 1.00 74.19 187 LEU A CA 1
ATOM 1444 C C . LEU A 1 187 ? 9.472 -22.699 -23.562 1.00 74.19 187 LEU A C 1
ATOM 1446 O O . LEU A 1 187 ? 9.014 -23.802 -23.270 1.00 74.19 187 LEU A O 1
ATOM 1450 N N . LYS A 1 188 ? 9.816 -21.799 -22.637 1.00 78.38 188 LYS A N 1
ATOM 1451 C CA . LYS A 1 188 ? 9.626 -22.037 -21.208 1.00 78.38 188 LYS A CA 1
ATOM 1452 C C . LYS A 1 188 ? 8.151 -22.235 -20.854 1.00 78.38 188 LYS A C 1
ATOM 1454 O O . LYS A 1 188 ? 7.833 -23.182 -20.150 1.00 78.38 188 LYS A O 1
ATOM 1459 N N . MET A 1 189 ? 7.262 -21.376 -21.351 1.00 74.06 189 MET A N 1
ATOM 1460 C CA . MET A 1 189 ? 5.822 -21.477 -21.089 1.00 74.06 189 MET A CA 1
ATOM 1461 C C . MET A 1 189 ? 5.233 -22.782 -21.637 1.00 74.06 189 MET A C 1
ATOM 1463 O O . MET A 1 189 ? 4.550 -23.490 -20.909 1.00 74.06 189 MET A O 1
ATOM 1467 N N . ARG A 1 190 ? 5.562 -23.137 -22.886 1.00 71.50 190 ARG A N 1
ATOM 1468 C CA . ARG A 1 190 ? 5.153 -24.400 -23.525 1.00 71.50 190 ARG A CA 1
ATOM 1469 C C . ARG A 1 190 ? 5.647 -25.620 -22.740 1.00 71.50 190 ARG A C 1
ATOM 1471 O O . ARG A 1 190 ? 4.880 -26.544 -22.482 1.00 71.50 190 ARG A O 1
ATOM 1478 N N . SER A 1 191 ? 6.902 -25.595 -22.290 1.00 77.31 191 SER A N 1
ATOM 1479 C CA . SER A 1 191 ? 7.454 -26.647 -21.431 1.00 77.31 191 SER A CA 1
ATOM 1480 C C . SER A 1 191 ? 6.751 -26.728 -20.070 1.00 77.31 191 SER A C 1
ATOM 1482 O O . SER A 1 191 ? 6.511 -27.835 -19.591 1.00 77.31 191 SER A O 1
ATOM 1484 N N . ASP A 1 192 ? 6.433 -25.592 -19.441 1.00 76.00 192 ASP A N 1
ATOM 1485 C CA . ASP A 1 192 ? 5.697 -25.538 -18.168 1.00 76.00 192 ASP A CA 1
ATOM 1486 C C . ASP A 1 192 ? 4.257 -26.079 -18.330 1.00 76.00 192 ASP A C 1
ATOM 1488 O O . ASP A 1 192 ? 3.718 -26.691 -17.404 1.00 76.00 192 ASP A O 1
ATOM 1492 N N . ASP A 1 193 ? 3.668 -25.924 -19.521 1.00 75.56 193 ASP A N 1
ATOM 1493 C CA . ASP A 1 193 ? 2.362 -26.474 -19.915 1.00 75.56 193 ASP A CA 1
ATOM 1494 C C . ASP A 1 193 ? 2.420 -27.970 -20.312 1.00 75.56 193 ASP A C 1
ATOM 1496 O O . ASP A 1 193 ? 1.386 -28.588 -20.581 1.00 75.56 193 ASP A O 1
ATOM 1500 N N . GLY A 1 194 ? 3.612 -28.581 -20.300 1.00 75.56 194 GLY A N 1
ATOM 1501 C CA . GLY A 1 194 ? 3.823 -30.012 -20.545 1.00 75.56 194 GLY A CA 1
ATOM 1502 C C . GLY A 1 194 ? 4.056 -30.399 -22.008 1.00 75.56 194 GLY A C 1
ATOM 1503 O O . GLY A 1 194 ? 3.961 -31.582 -22.337 1.00 75.56 194 GLY A O 1
ATOM 1504 N N . GLU A 1 195 ? 4.352 -29.439 -22.885 1.00 75.75 195 GLU A N 1
ATOM 1505 C CA . GLU A 1 195 ? 4.696 -29.700 -24.283 1.00 75.75 195 GLU A CA 1
ATOM 1506 C C . GLU A 1 195 ? 6.136 -30.231 -24.424 1.00 75.75 195 GLU A C 1
ATOM 1508 O O . GLU A 1 195 ? 7.071 -29.705 -23.816 1.00 75.75 195 GLU A O 1
ATOM 1513 N N . GLU A 1 196 ? 6.335 -31.267 -25.248 1.00 75.38 196 GLU A N 1
ATOM 1514 C CA . GLU A 1 196 ? 7.678 -31.735 -25.613 1.00 75.38 196 GLU A CA 1
ATOM 1515 C C . GLU A 1 196 ? 8.303 -30.792 -26.646 1.00 75.38 196 GLU A C 1
ATOM 1517 O O . GLU A 1 196 ? 7.886 -30.740 -27.802 1.00 75.38 196 GLU A O 1
ATOM 1522 N N . ILE A 1 197 ? 9.335 -30.062 -26.226 1.00 74.69 197 ILE A N 1
ATOM 1523 C CA . ILE A 1 197 ? 10.080 -29.149 -27.093 1.00 74.69 197 ILE A CA 1
ATOM 1524 C C . ILE A 1 197 ? 11.130 -29.924 -27.893 1.00 74.69 197 ILE A C 1
ATOM 1526 O O . ILE A 1 197 ? 11.982 -30.615 -27.328 1.00 74.69 197 ILE A O 1
ATOM 1530 N N . GLY A 1 198 ? 11.100 -29.776 -29.218 1.00 68.75 198 GLY A N 1
ATOM 1531 C CA . GLY A 1 198 ? 12.099 -30.362 -30.109 1.00 68.75 198 GLY A CA 1
ATOM 1532 C C . GLY A 1 198 ? 13.504 -29.785 -29.886 1.00 68.75 198 GLY A C 1
ATOM 1533 O O . GLY A 1 198 ? 13.673 -28.603 -29.587 1.00 68.75 198 GLY A O 1
ATOM 1534 N N . VAL A 1 199 ? 14.537 -30.610 -30.085 1.00 67.38 199 VAL A N 1
ATOM 1535 C CA . VAL A 1 199 ? 15.949 -30.207 -29.912 1.00 67.38 199 VAL A CA 1
ATOM 1536 C C . VAL A 1 199 ? 16.309 -29.022 -30.817 1.00 67.38 199 VAL A C 1
ATOM 1538 O O . VAL A 1 199 ? 16.987 -28.099 -30.375 1.00 67.38 199 VAL A O 1
ATOM 1541 N N . ASP A 1 200 ? 15.796 -28.992 -32.044 1.00 62.31 200 ASP A N 1
ATOM 1542 C CA . ASP A 1 200 ? 16.048 -27.902 -32.992 1.00 62.31 200 ASP A CA 1
ATOM 1543 C C . ASP A 1 200 ? 15.388 -26.578 -32.566 1.00 62.31 200 ASP A C 1
ATOM 1545 O O . ASP A 1 200 ? 15.999 -25.523 -32.714 1.00 62.31 200 ASP A O 1
ATOM 1549 N N . GLU A 1 201 ? 14.183 -26.623 -31.984 1.00 63.84 201 GLU A N 1
ATOM 1550 C CA . GLU A 1 201 ? 13.506 -25.439 -31.422 1.00 63.84 201 GLU A CA 1
ATOM 1551 C C . GLU A 1 201 ? 14.240 -24.909 -30.185 1.00 63.84 201 GLU A C 1
ATOM 1553 O O . GLU A 1 201 ? 14.263 -23.707 -29.941 1.00 63.84 201 GLU A O 1
ATOM 1558 N N . SER A 1 202 ? 14.881 -25.794 -29.416 1.00 63.12 202 SER A N 1
ATOM 1559 C CA . SER A 1 202 ? 15.673 -25.403 -28.244 1.00 63.12 202 SER A CA 1
ATOM 1560 C C . SER A 1 202 ? 17.010 -24.735 -28.589 1.00 63.12 202 SER A C 1
ATOM 1562 O O . SER A 1 202 ? 17.586 -24.050 -27.743 1.00 63.12 202 SER A O 1
ATOM 1564 N N . LEU A 1 203 ? 17.514 -24.946 -29.811 1.00 62.97 203 LEU A N 1
ATOM 1565 C CA . LEU A 1 203 ? 18.811 -24.448 -30.276 1.00 62.97 203 LEU A CA 1
ATOM 1566 C C . LEU A 1 203 ? 18.703 -23.167 -31.112 1.00 62.97 203 LEU A C 1
ATOM 1568 O O . LEU A 1 203 ? 19.675 -22.418 -31.171 1.00 62.97 203 LEU A O 1
ATOM 1572 N N . ASP A 1 204 ? 17.553 -22.916 -31.743 1.00 64.38 204 ASP A N 1
ATOM 1573 C CA . ASP A 1 204 ? 17.319 -21.749 -32.594 1.00 64.38 204 ASP A CA 1
ATOM 1574 C C . ASP A 1 204 ? 15.952 -21.100 -32.281 1.00 64.38 204 ASP A C 1
ATOM 1576 O O . ASP A 1 204 ? 14.905 -21.635 -32.669 1.00 64.38 204 ASP A O 1
ATOM 1580 N N . PRO A 1 205 ? 15.931 -19.927 -31.620 1.00 58.59 205 PRO A N 1
ATOM 1581 C CA . PRO A 1 205 ? 14.699 -19.194 -31.327 1.00 58.59 205 PRO A CA 1
ATOM 1582 C C . PRO A 1 205 ? 13.898 -18.821 -32.583 1.00 58.59 205 PRO A C 1
ATOM 1584 O O . PRO A 1 205 ? 12.672 -18.750 -32.519 1.00 58.59 205 PRO A O 1
ATOM 1587 N N . PHE A 1 206 ? 14.551 -18.655 -33.740 1.00 60.78 206 PHE A N 1
ATOM 1588 C CA . PHE A 1 206 ? 13.876 -18.398 -35.017 1.00 60.78 206 PHE A CA 1
ATOM 1589 C C . PHE A 1 206 ? 13.162 -19.636 -35.564 1.00 60.78 206 PHE A C 1
ATOM 1591 O O . PHE A 1 206 ? 12.185 -19.521 -36.303 1.00 60.78 206 PHE A O 1
ATOM 1598 N N . ARG A 1 207 ? 13.584 -20.843 -35.173 1.00 60.66 207 ARG A N 1
ATOM 1599 C CA . ARG A 1 207 ? 12.837 -22.074 -35.475 1.00 60.66 207 ARG A CA 1
ATOM 1600 C C . ARG A 1 207 ? 11.653 -22.280 -34.549 1.00 60.66 207 ARG A C 1
ATOM 1602 O O . ARG A 1 207 ? 10.657 -22.828 -34.999 1.00 60.66 207 ARG A O 1
ATOM 1609 N N . ALA A 1 208 ? 11.717 -21.774 -33.317 1.00 56.62 208 ALA A N 1
ATOM 1610 C CA . ALA A 1 208 ? 10.548 -21.691 -32.439 1.00 56.62 208 ALA A CA 1
ATOM 1611 C C . ALA A 1 208 ? 9.483 -20.692 -32.948 1.00 56.62 208 ALA A C 1
ATOM 1613 O O . ALA A 1 208 ? 8.349 -20.712 -32.466 1.00 56.62 208 ALA A O 1
ATOM 1614 N N . LEU A 1 209 ? 9.851 -19.830 -33.905 1.00 52.41 209 LEU A N 1
ATOM 1615 C CA . LEU A 1 209 ? 8.976 -18.892 -34.618 1.00 52.41 209 LEU A CA 1
ATOM 1616 C C . LEU A 1 209 ? 8.451 -19.422 -35.949 1.00 52.41 209 LEU A C 1
ATOM 1618 O O . LEU A 1 209 ? 7.417 -18.967 -36.434 1.00 52.41 209 LEU A O 1
ATOM 1622 N N . SER A 1 210 ? 9.175 -20.348 -36.574 1.00 50.34 210 SER A N 1
ATOM 1623 C CA . SER A 1 210 ? 8.750 -20.911 -37.843 1.00 50.34 210 SER A CA 1
ATOM 1624 C C . SER A 1 210 ? 7.603 -21.881 -37.567 1.00 50.34 210 SER A C 1
ATOM 1626 O O . SER A 1 210 ? 7.766 -22.775 -36.732 1.00 50.34 210 SER A O 1
ATOM 1628 N N . PRO A 1 211 ? 6.455 -21.773 -38.260 1.00 41.78 211 PRO A N 1
ATOM 1629 C CA . PRO A 1 211 ? 5.566 -22.913 -38.350 1.00 41.78 211 PRO A CA 1
ATOM 1630 C C . PRO A 1 211 ? 6.445 -24.024 -38.907 1.00 41.78 211 PRO A C 1
ATOM 1632 O O . PRO A 1 211 ? 6.952 -23.896 -40.025 1.00 41.78 211 PRO A O 1
ATOM 1635 N N . ALA A 1 212 ? 6.689 -25.082 -38.131 1.00 40.72 212 ALA A N 1
ATOM 1636 C CA . ALA A 1 212 ? 7.190 -26.303 -38.723 1.00 40.72 212 ALA A CA 1
ATOM 1637 C C . ALA A 1 212 ? 6.291 -26.535 -39.936 1.00 40.72 212 ALA A C 1
ATOM 1639 O O . ALA A 1 212 ? 5.068 -26.600 -39.788 1.00 40.72 212 ALA A O 1
ATOM 1640 N N . ILE A 1 213 ? 6.878 -26.533 -41.134 1.00 37.75 213 ILE A N 1
ATOM 1641 C CA . ILE A 1 213 ? 6.191 -26.939 -42.351 1.00 37.75 213 ILE A CA 1
ATOM 1642 C C . ILE A 1 213 ? 5.890 -28.420 -42.130 1.00 37.75 213 ILE A C 1
ATOM 1644 O O . ILE A 1 213 ? 6.617 -29.305 -42.570 1.00 37.75 213 ILE A O 1
ATOM 1648 N N . ILE A 1 214 ? 4.844 -28.695 -41.359 1.00 35.16 214 ILE A N 1
ATOM 1649 C CA . ILE A 1 214 ? 4.050 -29.886 -41.517 1.00 35.16 214 ILE A CA 1
ATOM 1650 C C . ILE A 1 214 ? 3.457 -29.666 -42.904 1.00 35.16 214 ILE A C 1
ATOM 1652 O O . ILE A 1 214 ? 2.780 -28.653 -43.105 1.00 35.16 214 ILE A O 1
ATOM 1656 N N . PRO A 1 215 ? 3.761 -30.517 -43.893 1.00 30.53 215 PRO A N 1
ATOM 1657 C CA . PRO A 1 215 ? 3.081 -30.441 -45.166 1.00 30.53 215 PRO A CA 1
ATOM 1658 C C . PRO A 1 215 ? 1.604 -30.703 -44.865 1.00 30.53 215 PRO A C 1
ATOM 1660 O O . PRO A 1 215 ? 1.200 -31.844 -44.649 1.00 30.53 215 PRO A O 1
ATOM 1663 N N . CYS A 1 216 ? 0.808 -29.641 -44.757 1.00 32.38 216 CYS A N 1
ATOM 1664 C CA . CYS A 1 216 ? -0.622 -29.752 -44.959 1.00 32.38 216 CYS A CA 1
ATOM 1665 C C . CYS A 1 216 ? -0.781 -29.984 -46.454 1.00 32.38 216 CYS A C 1
ATOM 1667 O O . CYS A 1 216 ? -0.700 -29.046 -47.249 1.00 32.38 216 CYS A O 1
ATOM 1669 N N . ASP A 1 217 ? -0.948 -31.250 -46.823 1.00 38.25 217 ASP A N 1
ATOM 1670 C CA . ASP A 1 217 ? -1.675 -31.568 -48.039 1.00 38.25 217 ASP A CA 1
ATOM 1671 C C . ASP A 1 217 ? -3.020 -30.829 -47.974 1.00 38.25 217 ASP A C 1
ATOM 1673 O O . ASP A 1 217 ? -3.770 -30.951 -47.005 1.00 38.25 217 ASP A O 1
ATOM 1677 N N . ASP A 1 218 ? -3.263 -30.044 -49.020 1.00 40.94 218 ASP A N 1
ATOM 1678 C CA . ASP A 1 218 ? -4.527 -29.428 -49.403 1.00 40.94 218 ASP A CA 1
ATOM 1679 C C . ASP A 1 218 ? -5.152 -28.428 -48.415 1.00 40.94 218 ASP A C 1
ATOM 1681 O O . ASP A 1 218 ? -5.857 -28.790 -47.478 1.00 40.94 218 ASP A O 1
ATOM 1685 N N . THR A 1 219 ? -5.046 -27.128 -48.714 1.00 37.16 219 THR A N 1
ATOM 1686 C CA . THR A 1 219 ? -6.220 -26.354 -49.174 1.00 37.16 219 THR A CA 1
ATOM 1687 C C . THR A 1 219 ? -5.861 -24.921 -49.565 1.00 37.16 219 THR A C 1
ATOM 1689 O O . THR A 1 219 ? -5.345 -24.124 -48.786 1.00 37.16 219 THR A O 1
ATOM 1692 N N . GLU A 1 220 ? -6.185 -24.600 -50.814 1.00 40.06 220 GLU A N 1
ATOM 1693 C CA . GLU A 1 220 ? -6.378 -23.246 -51.316 1.00 40.06 220 GLU A CA 1
ATOM 1694 C C . GLU A 1 220 ? -7.434 -22.523 -50.462 1.00 40.06 220 GLU A C 1
ATOM 1696 O O . GLU A 1 220 ? -8.533 -23.042 -50.266 1.00 40.06 220 GLU A O 1
ATOM 1701 N N . GLY A 1 221 ? -7.130 -21.321 -49.973 1.00 35.56 221 GLY A N 1
ATOM 1702 C CA . GLY A 1 221 ? -8.112 -20.530 -49.233 1.00 35.56 221 GLY A CA 1
ATOM 1703 C C . GLY A 1 221 ? -7.487 -19.393 -48.447 1.00 35.56 221 GLY A C 1
ATOM 1704 O O . GLY A 1 221 ? -7.240 -19.506 -47.253 1.00 35.56 221 GLY A O 1
ATOM 1705 N N . LEU A 1 222 ? -7.226 -18.288 -49.136 1.00 45.19 222 LEU A N 1
ATOM 1706 C CA . LEU A 1 222 ? -6.859 -17.008 -48.545 1.00 45.19 222 LEU A CA 1
ATOM 1707 C C . LEU A 1 222 ? -8.111 -16.402 -47.870 1.00 45.19 222 LEU A C 1
ATOM 1709 O O . LEU A 1 222 ? -8.766 -15.550 -48.460 1.00 45.19 222 LEU A O 1
ATOM 1713 N N . GLU A 1 223 ? -8.493 -16.870 -46.681 1.00 40.97 223 GLU A N 1
ATOM 1714 C CA . GLU A 1 223 ? -9.586 -16.281 -45.890 1.00 40.97 223 GLU A CA 1
ATOM 1715 C C . GLU A 1 223 ? -9.178 -16.117 -44.420 1.00 40.97 223 GLU A C 1
ATOM 1717 O O . GLU A 1 223 ? -8.625 -17.029 -43.812 1.00 40.97 223 GLU A O 1
ATOM 1722 N N . ASP A 1 224 ? -9.421 -14.906 -43.908 1.00 43.53 224 ASP A N 1
ATOM 1723 C CA . ASP A 1 224 ? -9.369 -14.424 -42.523 1.00 43.53 224 ASP A CA 1
ATOM 1724 C C . ASP A 1 224 ? -8.762 -15.369 -41.475 1.00 43.53 224 ASP A C 1
ATOM 1726 O O . ASP A 1 224 ? -9.368 -16.345 -41.034 1.00 43.53 224 ASP A O 1
ATOM 1730 N N . SER A 1 225 ? -7.572 -14.990 -41.004 1.00 44.69 225 SER A N 1
ATOM 1731 C CA . SER A 1 225 ? -6.839 -15.658 -39.931 1.00 44.69 225 SER A CA 1
ATOM 1732 C C . SER A 1 225 ? -7.777 -16.032 -38.754 1.00 44.69 225 SER A C 1
ATOM 1734 O O . SER A 1 225 ? -8.314 -15.140 -38.086 1.00 44.69 225 SER A O 1
ATOM 1736 N N . PRO A 1 226 ? -8.007 -17.331 -38.464 1.00 46.81 226 PRO A N 1
ATOM 1737 C CA . PRO A 1 226 ? -9.070 -17.803 -37.560 1.00 46.81 226 PRO A CA 1
ATOM 1738 C C . PRO A 1 226 ? -8.869 -17.418 -36.080 1.00 46.81 226 PRO A C 1
ATOM 1740 O O . PRO A 1 226 ? -9.751 -17.638 -35.238 1.00 46.81 226 PRO A O 1
ATOM 1743 N N . HIS A 1 227 ? -7.729 -16.809 -35.747 1.00 49.00 227 HIS A N 1
ATOM 1744 C CA . HIS A 1 227 ? -7.302 -16.479 -34.387 1.00 49.00 227 HIS A CA 1
ATOM 1745 C C . HIS A 1 227 ? -8.076 -15.305 -33.757 1.00 49.00 227 HIS A C 1
ATOM 1747 O O . HIS A 1 227 ? -8.219 -15.257 -32.537 1.00 49.00 227 HIS A O 1
ATOM 1753 N N . CYS A 1 228 ? -8.685 -14.409 -34.546 1.00 47.38 228 CYS A N 1
ATOM 1754 C CA . CYS A 1 228 ? -9.432 -13.252 -34.018 1.00 47.38 228 CYS A CA 1
ATOM 1755 C C . CYS A 1 228 ? -10.788 -13.589 -33.361 1.00 47.38 228 CYS A C 1
ATOM 1757 O O . CYS A 1 228 ? -11.460 -12.691 -32.852 1.00 47.38 228 CYS A O 1
ATOM 1759 N N . SER A 1 229 ? -11.210 -14.858 -33.358 1.00 55.50 229 SER A N 1
ATOM 1760 C CA . SER A 1 229 ? -12.521 -15.280 -32.838 1.00 55.50 229 SER A CA 1
ATOM 1761 C C . SER A 1 229 ? -12.513 -15.729 -31.368 1.00 55.50 229 SER A C 1
ATOM 1763 O O . SER A 1 229 ? -13.557 -15.693 -30.714 1.00 55.50 229 SER A O 1
ATOM 1765 N N . LYS A 1 230 ? -11.353 -16.123 -30.823 1.00 64.44 230 LYS A N 1
ATOM 1766 C CA . LYS A 1 230 ? -11.220 -16.605 -29.438 1.00 64.44 230 LYS A CA 1
ATOM 1767 C C . LYS A 1 230 ? -10.685 -15.510 -28.505 1.00 64.44 230 LYS A C 1
ATOM 1769 O O . LYS A 1 230 ? -9.818 -14.739 -28.917 1.00 64.44 230 LYS A O 1
ATOM 1774 N N . PRO A 1 231 ? -11.129 -15.435 -27.238 1.00 67.12 231 PRO A N 1
ATOM 1775 C CA . PRO A 1 231 ? -10.484 -14.612 -26.216 1.00 67.12 231 PRO A CA 1
ATOM 1776 C C . PRO A 1 231 ? -8.995 -14.965 -26.036 1.00 67.12 231 PRO A C 1
ATOM 1778 O O . PRO A 1 231 ? -8.639 -16.138 -26.057 1.00 67.12 231 PRO A O 1
ATOM 1781 N N . TRP A 1 232 ? -8.136 -13.975 -25.754 1.00 59.72 232 TRP A N 1
ATOM 1782 C CA . TRP A 1 232 ? -6.671 -14.134 -25.599 1.00 59.72 232 TRP A CA 1
ATOM 1783 C C . TRP A 1 232 ? -6.237 -15.325 -24.724 1.00 59.72 232 TRP A C 1
ATOM 1785 O O . TRP A 1 232 ? -5.284 -16.032 -25.037 1.00 59.72 232 TRP A O 1
ATOM 1795 N N . HIS A 1 233 ? -6.953 -15.575 -23.625 1.00 70.56 233 HIS A N 1
ATOM 1796 C CA . HIS A 1 233 ? -6.646 -16.648 -22.674 1.00 70.56 233 HIS A CA 1
ATOM 1797 C C . HIS A 1 233 ? -6.977 -18.063 -23.185 1.00 70.56 233 HIS A C 1
ATOM 1799 O O . HIS A 1 233 ? -6.597 -19.039 -22.544 1.00 70.56 233 HIS A O 1
ATOM 1805 N N . GLU A 1 234 ? -7.651 -18.176 -24.327 1.00 72.44 234 GLU A N 1
ATOM 1806 C CA . GLU A 1 234 ? -7.970 -19.439 -25.003 1.00 72.44 234 GLU A CA 1
ATOM 1807 C C . GLU A 1 234 ? -7.040 -19.718 -26.194 1.00 72.44 234 GLU A C 1
ATOM 1809 O O . GLU A 1 234 ? -7.141 -20.769 -26.824 1.00 72.44 234 GLU A O 1
ATOM 1814 N N . TRP A 1 235 ? -6.141 -18.783 -26.524 1.00 70.62 235 TRP A N 1
ATOM 1815 C CA . TRP A 1 235 ? -5.129 -18.984 -27.564 1.00 70.62 235 TRP A CA 1
ATOM 1816 C C . TRP A 1 235 ? -4.048 -19.942 -27.070 1.00 70.62 235 TRP A C 1
ATOM 1818 O O . TRP A 1 235 ? -3.743 -19.944 -25.872 1.00 70.62 235 TRP A O 1
ATOM 1828 N N . SER A 1 236 ? -3.457 -20.723 -27.976 1.00 71.25 236 SER A N 1
ATOM 1829 C CA . SER A 1 236 ? -2.291 -21.540 -27.637 1.00 71.25 236 SER A CA 1
ATOM 1830 C C . SER A 1 236 ? -1.090 -20.646 -27.302 1.00 71.25 236 SER A C 1
ATOM 1832 O O . SER A 1 236 ? -1.015 -19.495 -27.743 1.00 71.25 236 SER A O 1
ATOM 1834 N N . SER A 1 237 ? -0.144 -21.158 -26.514 1.00 66.75 237 SER A N 1
ATOM 1835 C CA . SER A 1 237 ? 1.096 -20.436 -26.194 1.00 66.75 237 SER A CA 1
ATOM 1836 C C . SER A 1 237 ? 1.875 -20.077 -27.473 1.00 66.75 237 SER A C 1
ATOM 1838 O O . SER A 1 237 ? 2.372 -18.959 -27.588 1.00 66.75 237 SER A O 1
ATOM 1840 N N . PHE A 1 238 ? 1.844 -20.958 -28.482 1.00 66.88 238 PHE A N 1
ATOM 1841 C CA . PHE A 1 238 ? 2.405 -20.726 -29.816 1.00 66.88 238 PHE A CA 1
ATOM 1842 C C . PHE A 1 238 ? 1.735 -19.555 -30.558 1.00 66.88 238 PHE A C 1
ATOM 1844 O O . PHE A 1 238 ? 2.428 -18.637 -30.988 1.00 66.88 238 PHE A O 1
ATOM 1851 N N . ASP A 1 239 ? 0.400 -19.518 -30.641 1.00 69.38 239 ASP A N 1
ATOM 1852 C CA . ASP A 1 239 ? -0.323 -18.444 -31.350 1.00 69.38 239 ASP A CA 1
ATOM 1853 C C . ASP A 1 239 ? -0.132 -17.077 -30.677 1.00 69.38 239 ASP A C 1
ATOM 1855 O O . ASP A 1 239 ? 0.029 -16.054 -31.343 1.00 69.38 239 ASP A O 1
ATOM 1859 N N . ARG A 1 240 ? -0.132 -17.046 -29.335 1.00 65.69 240 ARG A N 1
ATOM 1860 C CA . ARG A 1 240 ? 0.145 -15.815 -28.574 1.00 65.69 240 ARG A CA 1
ATOM 1861 C C . ARG A 1 240 ? 1.545 -15.294 -28.858 1.00 65.69 240 ARG A C 1
ATOM 1863 O O . ARG A 1 240 ? 1.738 -14.082 -28.912 1.00 65.69 240 ARG A O 1
ATOM 1870 N N . TYR A 1 241 ? 2.508 -16.200 -28.995 1.00 68.38 241 TYR A N 1
ATOM 1871 C CA . TYR A 1 241 ? 3.888 -15.855 -29.289 1.00 68.38 241 TYR A CA 1
ATOM 1872 C C . TYR A 1 241 ? 4.069 -15.371 -30.730 1.00 68.38 241 TYR A C 1
ATOM 1874 O O . TYR A 1 241 ? 4.700 -14.336 -30.912 1.00 68.38 241 TYR A O 1
ATOM 1882 N N . GLY A 1 242 ? 3.459 -16.034 -31.719 1.00 69.19 242 GLY A N 1
ATOM 1883 C CA . GLY A 1 242 ? 3.472 -15.583 -33.116 1.00 69.19 242 GLY A CA 1
ATOM 1884 C C . GLY A 1 242 ? 2.898 -14.173 -33.269 1.00 69.19 242 GLY A C 1
ATOM 1885 O O . GLY A 1 242 ? 3.550 -13.297 -33.826 1.00 69.19 242 GLY A O 1
ATOM 1886 N N . TRP A 1 243 ? 1.746 -13.904 -32.646 1.00 72.56 243 TRP A N 1
ATOM 1887 C CA . TRP A 1 243 ? 1.178 -12.553 -32.627 1.00 72.56 243 TRP A CA 1
ATOM 1888 C C . TRP A 1 243 ? 2.101 -11.533 -31.944 1.00 72.56 243 TRP A C 1
ATOM 1890 O O . TRP A 1 243 ? 2.294 -10.434 -32.454 1.00 72.56 243 TRP A O 1
ATOM 1900 N N . LEU A 1 244 ? 2.687 -11.880 -30.790 1.00 68.31 244 LEU A N 1
ATOM 1901 C CA . LEU A 1 244 ? 3.584 -10.977 -30.062 1.00 68.31 244 LEU A CA 1
ATOM 1902 C C . LEU A 1 244 ? 4.861 -10.680 -30.858 1.00 68.31 244 LEU A C 1
ATOM 1904 O O . LEU A 1 244 ? 5.352 -9.558 -30.806 1.00 68.31 244 LEU A O 1
ATOM 1908 N N . HIS A 1 245 ? 5.390 -11.673 -31.569 1.00 70.00 245 HIS A N 1
ATOM 1909 C CA . HIS A 1 245 ? 6.522 -11.512 -32.468 1.00 70.00 245 HIS A CA 1
ATOM 1910 C C . HIS A 1 245 ? 6.184 -10.552 -33.608 1.00 70.00 245 HIS A C 1
ATOM 1912 O O . HIS A 1 245 ? 6.901 -9.575 -33.793 1.00 70.00 245 HIS A O 1
ATOM 1918 N N . ASP A 1 246 ? 5.065 -10.771 -34.302 1.00 69.19 246 ASP A N 1
ATOM 1919 C CA . ASP A 1 246 ? 4.637 -9.915 -35.412 1.00 69.19 246 ASP A CA 1
ATOM 1920 C C . ASP A 1 246 ? 4.421 -8.465 -34.954 1.00 69.19 246 ASP A C 1
ATOM 1922 O O . ASP A 1 246 ? 4.889 -7.524 -35.594 1.00 69.19 246 ASP A O 1
ATOM 1926 N N . GLU A 1 247 ? 3.788 -8.265 -33.797 1.00 67.06 247 GLU A N 1
ATOM 1927 C CA . GLU A 1 247 ? 3.617 -6.937 -33.199 1.00 67.06 247 GLU A CA 1
ATOM 1928 C C . GLU A 1 247 ? 4.947 -6.283 -32.815 1.00 67.06 247 GLU A C 1
ATOM 1930 O O . GLU A 1 247 ? 5.124 -5.077 -32.996 1.00 67.06 247 GLU A O 1
ATOM 1935 N N . VAL A 1 248 ? 5.903 -7.056 -32.300 1.00 65.56 248 VAL A N 1
ATOM 1936 C CA . VAL A 1 248 ? 7.229 -6.555 -31.924 1.00 65.56 248 VAL A CA 1
ATOM 1937 C C . VAL A 1 248 ? 8.071 -6.211 -33.148 1.00 65.56 248 VAL A C 1
ATOM 1939 O O . VAL A 1 248 ? 8.728 -5.174 -33.126 1.00 65.56 248 VAL A O 1
ATOM 1942 N N . SER A 1 249 ? 8.017 -7.008 -34.214 1.00 65.06 249 SER A N 1
ATOM 1943 C CA . SER A 1 249 ? 8.656 -6.690 -35.494 1.00 65.06 249 SER A CA 1
ATOM 1944 C C . SER A 1 249 ? 8.027 -5.464 -36.164 1.00 65.06 249 SER A C 1
ATOM 1946 O O . SER A 1 249 ? 8.724 -4.711 -36.837 1.00 65.06 249 SER A O 1
ATOM 1948 N N . MET A 1 250 ? 6.730 -5.202 -35.952 1.00 65.12 250 MET A N 1
ATOM 1949 C CA . MET A 1 250 ? 6.078 -3.975 -36.434 1.00 65.12 250 MET A CA 1
ATOM 1950 C C . MET A 1 250 ? 6.404 -2.732 -35.589 1.00 65.12 250 MET A C 1
ATOM 1952 O O . MET A 1 250 ? 6.580 -1.651 -36.144 1.00 65.12 250 MET A O 1
ATOM 1956 N N . THR A 1 251 ? 6.464 -2.875 -34.263 1.00 68.00 251 THR A N 1
ATOM 1957 C CA . THR A 1 251 ? 6.655 -1.765 -33.304 1.00 68.00 251 THR A CA 1
ATOM 1958 C C . THR A 1 251 ? 8.145 -1.408 -33.141 1.00 68.00 251 THR A C 1
ATOM 1960 O O . THR A 1 251 ? 8.535 -0.245 -33.065 1.00 68.00 251 THR A O 1
ATOM 1963 N N . GLY A 1 252 ? 9.022 -2.414 -33.101 1.00 72.38 252 GLY A N 1
ATOM 1964 C CA . GLY A 1 252 ? 10.467 -2.260 -32.935 1.00 72.38 252 GLY A CA 1
ATOM 1965 C C . GLY A 1 252 ? 10.914 -1.768 -31.547 1.00 72.38 252 GLY A C 1
ATOM 1966 O O . GLY A 1 252 ? 10.145 -1.264 -30.723 1.00 72.38 252 GLY A O 1
ATOM 1967 N N . MET A 1 253 ? 12.216 -1.895 -31.264 1.00 78.50 253 MET A N 1
ATOM 1968 C CA . MET A 1 253 ? 12.805 -1.475 -29.979 1.00 78.50 253 MET A CA 1
ATOM 1969 C 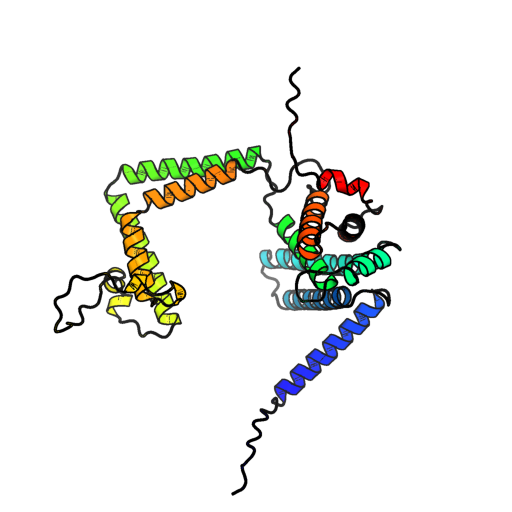C . MET A 1 253 ? 12.710 0.044 -29.752 1.00 78.50 253 MET A C 1
ATOM 1971 O O . MET A 1 253 ? 12.556 0.502 -28.617 1.00 78.50 253 MET A O 1
ATOM 1975 N N . ALA A 1 254 ? 12.771 0.836 -30.825 1.00 81.81 254 ALA A N 1
ATOM 1976 C CA . ALA A 1 254 ? 12.699 2.291 -30.745 1.00 81.81 254 ALA A CA 1
ATOM 1977 C C . ALA A 1 254 ? 11.343 2.772 -30.197 1.00 81.81 254 ALA A C 1
ATOM 1979 O O . ALA A 1 254 ? 11.296 3.603 -29.287 1.00 81.81 254 ALA A O 1
ATOM 1980 N N . GLU A 1 255 ? 10.228 2.205 -30.660 1.00 82.25 255 GLU A N 1
ATOM 1981 C CA . GLU A 1 255 ? 8.900 2.601 -30.188 1.00 82.25 255 GLU A CA 1
ATOM 1982 C C . GLU A 1 255 ? 8.647 2.157 -28.734 1.00 82.25 255 GLU A C 1
ATOM 1984 O O . GLU A 1 255 ? 8.073 2.910 -27.940 1.00 82.25 255 GLU A O 1
ATOM 1989 N N . LEU A 1 256 ? 9.187 1.003 -28.316 1.00 82.38 256 LEU A N 1
ATOM 1990 C CA . LEU A 1 256 ? 9.173 0.572 -26.909 1.00 82.38 256 LEU A CA 1
ATOM 1991 C C . LEU A 1 256 ? 9.952 1.530 -25.994 1.00 82.38 256 LEU A C 1
ATOM 1993 O O . LEU A 1 256 ? 9.500 1.855 -24.887 1.00 82.38 256 LEU A O 1
ATOM 1997 N N . LEU A 1 257 ? 11.113 2.006 -26.445 1.00 86.88 257 LEU A N 1
ATOM 1998 C CA . LEU A 1 257 ? 11.916 2.993 -25.723 1.00 86.88 257 LEU A CA 1
ATOM 1999 C C . LEU A 1 257 ? 11.201 4.350 -25.653 1.00 86.88 257 LEU A C 1
ATOM 2001 O O . LEU A 1 257 ? 11.153 4.953 -24.577 1.00 86.88 257 LEU A O 1
ATOM 2005 N N . ILE A 1 258 ? 10.561 4.788 -26.741 1.00 88.31 258 ILE A N 1
ATOM 2006 C CA . ILE A 1 258 ? 9.702 5.983 -26.780 1.00 88.31 258 ILE A CA 1
ATOM 2007 C C . ILE A 1 258 ? 8.558 5.865 -25.766 1.00 88.31 258 ILE A C 1
ATOM 2009 O O . ILE A 1 258 ? 8.357 6.766 -24.945 1.00 88.31 258 ILE A O 1
ATOM 2013 N N . PHE A 1 259 ? 7.857 4.730 -25.746 1.00 87.50 259 PHE A N 1
ATOM 2014 C CA . PHE A 1 259 ? 6.794 4.465 -24.781 1.00 87.50 259 PHE A CA 1
ATOM 2015 C C . PHE A 1 259 ? 7.309 4.536 -23.334 1.00 87.50 259 PHE A C 1
ATOM 2017 O O . PHE A 1 259 ? 6.695 5.174 -22.468 1.00 87.50 259 PHE A O 1
ATOM 2024 N N . CYS A 1 260 ? 8.469 3.931 -23.058 1.00 86.88 260 CYS A N 1
ATOM 2025 C CA . CYS A 1 260 ? 9.106 3.982 -21.743 1.00 86.88 260 CYS A CA 1
ATOM 2026 C C . CYS A 1 260 ? 9.486 5.412 -21.341 1.00 86.88 260 CYS A C 1
ATOM 2028 O O . CYS A 1 260 ? 9.191 5.841 -20.218 1.00 86.88 260 CYS A O 1
ATOM 2030 N N . ARG A 1 261 ? 10.098 6.176 -22.250 1.00 91.94 261 ARG A N 1
ATOM 2031 C CA . ARG A 1 261 ? 10.440 7.587 -22.047 1.00 91.94 261 ARG A CA 1
ATOM 2032 C C . ARG A 1 261 ? 9.201 8.410 -21.708 1.00 91.94 261 ARG A C 1
ATOM 2034 O O . ARG A 1 261 ? 9.216 9.161 -20.730 1.00 91.94 261 ARG A O 1
ATOM 2041 N N . ASP A 1 262 ? 8.118 8.252 -22.459 1.00 90.81 262 ASP A N 1
ATOM 2042 C CA . ASP A 1 262 ? 6.883 9.015 -22.257 1.00 90.81 262 ASP A CA 1
ATOM 2043 C C . ASP A 1 262 ? 6.227 8.683 -20.918 1.00 90.81 262 ASP A C 1
ATOM 2045 O O . ASP A 1 262 ? 5.802 9.582 -20.183 1.00 90.81 262 ASP A O 1
ATOM 2049 N N . ARG A 1 263 ? 6.249 7.406 -20.523 1.00 89.25 263 ARG A N 1
ATOM 2050 C CA . ARG A 1 263 ? 5.833 6.956 -19.189 1.00 89.25 263 ARG A CA 1
ATOM 2051 C C . ARG A 1 263 ? 6.665 7.623 -18.089 1.00 89.25 263 ARG A C 1
ATOM 2053 O O . ARG A 1 263 ? 6.102 8.105 -17.104 1.00 89.25 263 ARG A O 1
ATOM 2060 N N . ILE A 1 264 ? 7.990 7.679 -18.239 1.00 89.75 264 ILE A N 1
ATOM 2061 C CA . ILE A 1 264 ? 8.903 8.323 -17.278 1.00 89.75 264 ILE A CA 1
ATOM 2062 C C . ILE A 1 264 ? 8.633 9.829 -17.195 1.00 89.75 264 ILE A C 1
ATOM 2064 O O . ILE A 1 264 ? 8.573 10.386 -16.094 1.00 89.75 264 ILE A O 1
ATOM 2068 N N . ASN A 1 265 ? 8.418 10.483 -18.335 1.00 88.88 265 ASN A N 1
ATOM 2069 C CA . ASN A 1 265 ? 8.080 11.900 -18.404 1.00 88.88 265 ASN A CA 1
ATOM 2070 C C . ASN A 1 265 ? 6.737 12.195 -17.728 1.00 88.88 265 ASN A C 1
ATOM 2072 O O . ASN A 1 265 ? 6.658 13.122 -16.918 1.00 88.88 265 ASN A O 1
ATOM 2076 N N . ALA A 1 266 ? 5.710 11.377 -17.966 1.00 87.56 266 ALA A N 1
ATOM 2077 C CA . ALA A 1 266 ? 4.428 11.483 -17.275 1.00 87.56 266 ALA A CA 1
ATOM 2078 C C . ALA A 1 266 ? 4.602 11.327 -15.753 1.00 87.56 266 ALA A C 1
ATOM 2080 O O . ALA A 1 266 ? 4.162 12.185 -14.984 1.00 87.56 266 ALA A O 1
ATOM 2081 N N . LEU A 1 267 ? 5.346 10.305 -15.312 1.00 84.69 267 LEU A N 1
ATOM 2082 C CA . LEU A 1 267 ? 5.679 10.083 -13.900 1.00 84.69 267 LEU A CA 1
ATOM 2083 C C . LEU A 1 267 ? 6.444 11.262 -13.275 1.00 84.69 267 LEU A C 1
ATOM 2085 O O . LEU A 1 267 ? 6.303 11.518 -12.078 1.00 84.69 267 LEU A O 1
ATOM 2089 N N . ALA A 1 268 ? 7.261 11.983 -14.045 1.00 82.88 268 ALA A N 1
ATOM 2090 C CA . ALA A 1 268 ? 7.983 13.160 -13.565 1.00 82.88 268 ALA A CA 1
ATOM 2091 C C . ALA A 1 268 ? 7.067 14.365 -13.304 1.00 82.88 268 ALA A C 1
ATOM 2093 O O . ALA A 1 268 ? 7.400 15.201 -12.458 1.00 82.88 268 ALA A O 1
ATOM 2094 N N . GLN A 1 269 ? 5.929 14.453 -14.002 1.00 81.62 269 GLN A N 1
ATOM 2095 C CA . GLN A 1 269 ? 4.932 15.512 -13.812 1.00 81.62 269 GLN A CA 1
ATOM 2096 C C . GLN A 1 269 ? 3.851 15.142 -12.790 1.00 81.62 269 GLN A C 1
ATOM 2098 O O . GLN A 1 269 ? 3.143 16.026 -12.305 1.00 81.62 269 GLN A O 1
ATOM 2103 N N . GLU A 1 270 ? 3.721 13.863 -12.433 1.00 79.00 270 GLU A N 1
ATOM 2104 C CA . GLU A 1 270 ? 2.763 13.445 -11.416 1.00 79.00 270 GLU A CA 1
ATOM 2105 C C . GLU A 1 270 ? 3.044 14.118 -10.063 1.00 79.00 270 GLU A C 1
ATOM 2107 O O . GLU A 1 270 ? 4.168 14.032 -9.537 1.00 79.00 270 GLU A O 1
ATOM 2112 N N . PRO A 1 271 ? 2.019 14.714 -9.424 1.00 69.19 271 PRO A N 1
ATOM 2113 C CA . PRO A 1 271 ? 2.170 15.212 -8.070 1.00 69.19 271 PRO A CA 1
ATOM 2114 C C . PRO A 1 271 ? 2.556 14.054 -7.137 1.00 69.19 271 PRO A C 1
ATOM 2116 O O . PRO A 1 271 ? 2.109 12.916 -7.323 1.00 69.19 271 PRO A O 1
ATOM 2119 N N . PRO A 1 272 ? 3.392 14.303 -6.116 1.00 66.56 272 PRO A N 1
ATOM 2120 C CA . PRO A 1 272 ? 3.742 13.262 -5.165 1.00 66.56 272 PRO A CA 1
ATOM 2121 C C . PRO A 1 272 ? 2.472 12.756 -4.470 1.00 66.56 272 PRO A C 1
ATOM 2123 O O . PRO A 1 272 ? 1.625 13.543 -4.039 1.00 66.56 272 PRO A O 1
ATOM 2126 N N . LYS A 1 273 ? 2.362 11.432 -4.306 1.00 65.50 273 LYS A N 1
ATOM 2127 C CA . LYS A 1 273 ? 1.257 10.812 -3.553 1.00 65.50 273 LYS A CA 1
ATOM 2128 C C . LYS A 1 273 ? 1.185 11.340 -2.112 1.00 65.50 273 LYS A C 1
ATOM 2130 O O . LYS A 1 273 ? 0.099 11.440 -1.541 1.00 65.5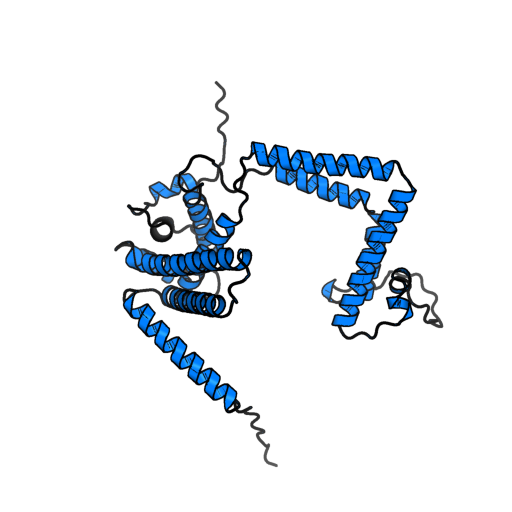0 273 LYS A O 1
ATOM 2135 N N . ILE A 1 274 ? 2.334 11.731 -1.554 1.00 65.00 274 ILE A N 1
ATOM 2136 C CA . ILE A 1 274 ? 2.461 12.396 -0.258 1.00 65.00 274 ILE A CA 1
ATOM 2137 C C . ILE A 1 274 ? 2.971 13.819 -0.494 1.00 65.00 274 ILE A C 1
ATOM 2139 O O . ILE A 1 274 ? 4.138 14.052 -0.806 1.00 65.00 274 ILE A O 1
ATOM 2143 N N . LEU A 1 275 ? 2.078 14.793 -0.346 1.00 58.38 275 LEU A N 1
ATOM 2144 C CA . LEU A 1 275 ? 2.452 16.201 -0.310 1.00 58.38 275 LEU A CA 1
ATOM 2145 C C . LEU A 1 275 ? 3.037 16.495 1.077 1.00 58.38 275 LEU A C 1
ATOM 2147 O O . LEU A 1 275 ? 2.260 16.721 1.999 1.00 58.38 275 LEU A O 1
ATOM 2151 N N . GLN A 1 276 ? 4.368 16.475 1.212 1.00 64.19 276 GLN A N 1
ATOM 2152 C CA . GLN A 1 276 ? 5.194 17.463 1.940 1.00 64.19 276 GLN A CA 1
ATOM 2153 C C . GLN A 1 276 ? 6.427 16.864 2.649 1.00 64.19 276 GLN A C 1
ATOM 2155 O O . GLN A 1 276 ? 6.294 15.939 3.447 1.00 64.19 276 GLN A O 1
ATOM 2160 N N . PRO A 1 277 ? 7.614 17.470 2.461 1.00 51.97 277 PRO A N 1
ATOM 2161 C CA . PRO A 1 277 ? 8.708 17.425 3.430 1.00 51.97 277 PRO A CA 1
ATOM 2162 C C . PRO A 1 277 ? 8.448 18.390 4.605 1.00 51.97 277 PRO A C 1
ATOM 2164 O O . PRO A 1 277 ? 7.892 19.468 4.407 1.00 51.97 277 PRO A O 1
ATOM 2167 N N . GLY A 1 278 ? 8.880 18.026 5.817 1.00 54.84 278 GLY A N 1
ATOM 2168 C CA . GLY A 1 278 ? 8.890 18.920 6.990 1.00 54.84 278 GLY A CA 1
ATOM 2169 C C . GLY A 1 278 ? 7.921 18.566 8.122 1.00 54.84 278 GLY A C 1
ATOM 2170 O O . GLY A 1 278 ? 7.958 19.212 9.165 1.00 54.84 278 GLY A O 1
ATOM 2171 N N . ARG A 1 279 ? 7.082 17.533 7.966 1.00 63.75 279 ARG A N 1
ATOM 2172 C CA . ARG A 1 279 ? 6.340 16.967 9.101 1.00 63.75 279 ARG A CA 1
ATOM 2173 C C . ARG A 1 279 ? 7.168 15.902 9.825 1.00 63.75 279 ARG A C 1
ATOM 2175 O O . ARG A 1 279 ? 7.839 15.121 9.146 1.00 63.75 279 ARG A O 1
ATOM 2182 N N . PRO A 1 280 ? 7.071 15.805 11.163 1.00 64.19 280 PRO A N 1
ATOM 2183 C CA . PRO A 1 280 ? 7.766 14.770 11.929 1.00 64.19 280 PRO A CA 1
ATOM 2184 C C . PRO A 1 280 ? 7.327 13.347 11.541 1.00 64.19 280 PRO A C 1
ATOM 2186 O O . PRO A 1 280 ? 8.121 12.420 11.633 1.00 64.19 280 PRO A O 1
ATOM 2189 N N . ASP A 1 281 ? 6.097 13.175 11.046 1.00 72.00 281 ASP A N 1
ATOM 2190 C CA . ASP A 1 281 ? 5.543 11.890 10.600 1.00 72.00 281 ASP A CA 1
ATOM 2191 C C . ASP A 1 281 ? 5.773 11.601 9.102 1.00 72.00 281 ASP A C 1
ATOM 2193 O O . ASP A 1 281 ? 5.244 10.625 8.569 1.00 72.00 281 ASP A O 1
ATOM 2197 N N . GLY A 1 282 ? 6.491 12.474 8.385 1.00 73.94 282 GLY A N 1
ATOM 2198 C CA . GLY A 1 282 ? 6.725 12.342 6.944 1.00 73.94 282 GLY A CA 1
ATOM 2199 C C . GLY A 1 282 ? 5.453 12.354 6.082 1.00 73.94 282 GLY A C 1
ATOM 2200 O O . GLY A 1 282 ? 5.503 11.926 4.932 1.00 73.94 282 GLY A O 1
ATOM 2201 N N . GLY A 1 283 ? 4.310 12.804 6.618 1.00 83.00 283 GLY A N 1
ATOM 2202 C CA . GLY A 1 283 ? 3.019 12.764 5.927 1.00 83.00 283 GLY A CA 1
ATOM 2203 C C . GLY A 1 283 ? 2.262 11.437 6.059 1.00 83.00 283 GLY A C 1
ATOM 2204 O O . GLY A 1 283 ? 1.307 11.206 5.310 1.00 83.00 283 GLY A O 1
ATOM 2205 N N . LEU A 1 284 ? 2.641 10.576 7.007 1.00 87.56 284 LEU A N 1
ATOM 2206 C CA . LEU A 1 284 ? 1.953 9.313 7.264 1.00 87.56 284 LEU A CA 1
ATOM 2207 C C . LEU A 1 284 ? 0.498 9.514 7.706 1.00 87.56 284 LEU A C 1
ATOM 2209 O O . LEU A 1 284 ? -0.400 8.851 7.187 1.00 87.56 284 LEU A O 1
ATOM 2213 N N . GLN A 1 285 ? 0.238 10.451 8.619 1.00 90.50 285 GLN A N 1
ATOM 2214 C CA . GLN A 1 285 ? -1.107 10.745 9.108 1.00 90.50 285 GLN A CA 1
ATOM 2215 C C . GLN A 1 285 ? -2.072 11.141 7.979 1.00 90.50 285 GLN A C 1
ATOM 2217 O O . GLN A 1 285 ? -3.105 10.481 7.835 1.00 90.50 285 GLN A O 1
ATOM 2222 N N . PRO A 1 286 ? -1.787 12.158 7.136 1.00 88.50 286 PRO A N 1
ATOM 2223 C CA . PRO A 1 286 ? -2.680 12.498 6.032 1.00 88.50 286 PRO A CA 1
ATOM 2224 C C . PRO A 1 286 ? -2.821 11.368 5.005 1.00 88.50 286 PRO A C 1
ATOM 2226 O O . PRO A 1 286 ? -3.900 11.206 4.433 1.00 88.50 286 PRO A O 1
ATOM 2229 N N . PHE A 1 287 ? -1.772 10.571 4.778 1.00 88.88 287 PHE A N 1
ATOM 2230 C CA . PHE A 1 287 ? -1.837 9.417 3.882 1.00 88.88 287 PHE A CA 1
ATOM 2231 C C . PHE A 1 287 ? -2.796 8.339 4.406 1.00 88.88 287 PHE A C 1
ATOM 2233 O O . PHE A 1 287 ? -3.683 7.890 3.675 1.00 88.88 287 PHE A O 1
ATOM 2240 N N . LEU A 1 288 ? -2.683 7.984 5.689 1.00 92.62 288 LEU A N 1
ATOM 2241 C CA . LEU A 1 288 ? -3.545 7.000 6.339 1.00 92.62 288 LEU A CA 1
ATOM 2242 C C . LEU A 1 288 ? -5.004 7.474 6.396 1.00 92.62 288 LEU A C 1
ATOM 2244 O O . LEU A 1 288 ? -5.899 6.710 6.036 1.00 92.62 288 LEU A O 1
ATOM 2248 N N . ILE A 1 289 ? -5.243 8.745 6.748 1.00 93.75 289 ILE A N 1
ATOM 2249 C CA . ILE A 1 289 ? -6.583 9.359 6.752 1.00 93.75 289 ILE A CA 1
ATOM 2250 C C . ILE A 1 289 ? -7.240 9.233 5.376 1.00 93.75 289 ILE A C 1
ATOM 2252 O O . ILE A 1 289 ? -8.366 8.749 5.274 1.00 93.75 289 ILE A O 1
ATOM 2256 N N . ARG A 1 290 ? -6.543 9.634 4.303 1.00 91.44 290 ARG A N 1
ATOM 2257 C CA . ARG A 1 290 ? -7.079 9.564 2.933 1.00 91.44 290 ARG A CA 1
ATOM 2258 C C . ARG A 1 290 ? -7.342 8.127 2.499 1.00 91.44 290 ARG A C 1
ATOM 2260 O O . ARG A 1 290 ? -8.392 7.847 1.927 1.00 91.44 290 ARG A O 1
ATOM 2267 N N . SER A 1 291 ? -6.403 7.221 2.774 1.00 92.62 291 SER A N 1
ATOM 2268 C CA . SER A 1 291 ? -6.518 5.805 2.412 1.00 92.62 291 SER A CA 1
ATOM 2269 C C . SER A 1 291 ? -7.727 5.150 3.087 1.00 92.62 291 SER A C 1
ATOM 2271 O O . SER A 1 291 ? -8.535 4.509 2.411 1.00 92.62 291 SER A O 1
ATOM 2273 N N . LEU A 1 292 ? -7.890 5.356 4.398 1.00 94.62 292 LEU A N 1
ATOM 2274 C CA . LEU A 1 292 ? -9.004 4.797 5.161 1.00 94.62 292 LEU A CA 1
ATOM 2275 C C . LEU A 1 292 ? -10.330 5.460 4.803 1.00 94.62 292 LEU A C 1
ATOM 2277 O O . LEU A 1 292 ? -11.293 4.751 4.551 1.00 94.62 292 LEU A O 1
ATOM 2281 N N . SER A 1 293 ? -10.385 6.787 4.695 1.00 94.12 293 SER A N 1
ATOM 2282 C CA . SER A 1 293 ? -11.610 7.503 4.324 1.00 94.12 293 SER A CA 1
ATOM 2283 C C . SER A 1 293 ? -12.128 7.098 2.939 1.00 94.12 293 SER A C 1
ATOM 2285 O O . SER A 1 293 ? -13.316 6.815 2.777 1.00 94.12 293 SER A O 1
ATOM 2287 N N . ASN A 1 294 ? -11.238 6.974 1.946 1.00 91.69 294 ASN A N 1
ATOM 2288 C CA . ASN A 1 294 ? -11.608 6.496 0.611 1.00 91.69 294 ASN A CA 1
ATOM 2289 C C . ASN A 1 294 ? -12.110 5.048 0.640 1.00 91.69 294 ASN A C 1
ATOM 2291 O O . ASN A 1 294 ? -13.080 4.716 -0.043 1.00 91.69 294 ASN A O 1
ATOM 2295 N N . TRP A 1 295 ? -11.469 4.190 1.436 1.00 92.44 295 TRP A N 1
ATOM 2296 C CA . TRP A 1 295 ? -11.900 2.806 1.604 1.00 92.44 295 TRP A CA 1
ATOM 2297 C C . TRP A 1 295 ? -13.271 2.725 2.288 1.00 92.44 295 TRP A C 1
ATOM 2299 O O . TRP A 1 295 ? -14.176 2.092 1.750 1.00 92.44 295 TRP A O 1
ATOM 2309 N N . MET A 1 296 ? -13.475 3.454 3.389 1.00 92.19 296 MET A N 1
ATOM 2310 C CA . MET A 1 296 ? -14.761 3.543 4.088 1.00 92.19 296 MET A CA 1
ATOM 2311 C C . MET A 1 296 ? -15.864 4.052 3.157 1.00 92.19 296 MET A C 1
ATOM 2313 O O . MET A 1 296 ? -16.930 3.451 3.077 1.00 92.19 296 MET A O 1
ATOM 2317 N N . LYS A 1 297 ? -15.589 5.092 2.361 1.00 91.94 297 LYS A N 1
ATOM 2318 C CA . LYS A 1 297 ? -16.540 5.609 1.371 1.00 91.94 297 LYS A CA 1
ATOM 2319 C C . LYS A 1 297 ? -16.918 4.565 0.320 1.00 91.94 297 LYS A C 1
ATOM 2321 O O . LYS A 1 297 ? -18.079 4.497 -0.071 1.00 91.94 297 LYS A O 1
ATOM 2326 N N . ARG A 1 298 ? -15.964 3.748 -0.135 1.00 89.62 298 ARG A N 1
ATOM 2327 C CA . ARG A 1 298 ? -16.222 2.675 -1.107 1.00 89.62 298 ARG A CA 1
ATOM 2328 C C . ARG A 1 298 ? -17.092 1.566 -0.517 1.00 89.62 298 ARG A C 1
ATOM 2330 O O . ARG A 1 298 ? -17.994 1.087 -1.200 1.00 89.62 298 ARG A O 1
ATOM 2337 N N . ILE A 1 299 ? -16.813 1.167 0.720 1.00 90.38 299 ILE A N 1
ATOM 2338 C CA . ILE A 1 299 ? -17.496 0.050 1.378 1.00 90.38 299 ILE A CA 1
ATOM 2339 C C . ILE A 1 299 ? -18.865 0.476 1.899 1.00 90.38 299 ILE A C 1
ATOM 2341 O O . ILE A 1 299 ? -19.858 -0.174 1.604 1.00 90.38 299 ILE A O 1
ATOM 2345 N N . TYR A 1 300 ? -18.953 1.593 2.610 1.00 90.44 300 TYR A N 1
ATOM 2346 C CA . TYR A 1 300 ? -20.178 1.984 3.298 1.00 90.44 300 TYR A CA 1
ATOM 2347 C C . TYR A 1 300 ? -20.931 3.154 2.650 1.00 90.44 300 TYR A C 1
ATOM 2349 O O . TYR A 1 300 ? -21.896 3.669 3.210 1.00 90.44 300 TYR A O 1
ATOM 2357 N N . GLY A 1 301 ? -20.466 3.648 1.501 1.00 88.31 301 GLY A N 1
ATOM 2358 C CA . GLY A 1 301 ? -21.036 4.820 0.825 1.00 88.31 301 GLY A CA 1
ATOM 2359 C C . GLY A 1 301 ? -20.660 6.168 1.455 1.00 88.31 301 GLY A C 1
ATOM 2360 O O . GLY A 1 301 ? -20.906 7.211 0.852 1.00 88.31 301 GLY A O 1
ATOM 2361 N N . GLN A 1 302 ? -20.020 6.171 2.628 1.00 90.50 302 GLN A N 1
ATOM 2362 C CA . GLN A 1 302 ? -19.600 7.377 3.339 1.00 90.50 302 GLN A CA 1
ATOM 2363 C C . GLN A 1 302 ? -18.283 7.169 4.106 1.00 90.50 302 GLN A C 1
ATOM 2365 O O . GLN A 1 302 ? -17.959 6.040 4.468 1.00 90.50 302 GLN A O 1
ATOM 2370 N N . PRO A 1 303 ? -17.503 8.235 4.357 1.00 85.94 303 PRO A N 1
ATOM 2371 C CA . PRO A 1 303 ? -16.143 8.115 4.883 1.00 85.94 303 PRO A CA 1
ATOM 2372 C C . PRO A 1 303 ? -16.039 7.691 6.354 1.00 85.94 303 PRO A C 1
ATOM 2374 O O . PRO A 1 303 ? -14.949 7.316 6.766 1.00 85.94 303 PRO A O 1
ATOM 2377 N N . LEU A 1 304 ? -17.129 7.740 7.135 1.00 92.81 304 LEU A N 1
ATOM 2378 C CA . LEU A 1 304 ? -17.126 7.457 8.580 1.00 92.81 304 LEU A CA 1
ATOM 2379 C C . LEU A 1 304 ? -16.077 8.278 9.353 1.00 92.81 304 LEU A C 1
ATOM 2381 O O . LEU A 1 304 ? -15.279 7.724 10.106 1.00 92.81 304 LEU A O 1
ATOM 2385 N N . ASP A 1 305 ? -16.084 9.602 9.159 1.00 92.88 305 ASP A N 1
ATOM 2386 C CA . ASP A 1 305 ? -15.024 10.510 9.622 1.00 92.88 305 ASP A CA 1
ATOM 2387 C C . ASP A 1 305 ? -14.613 10.304 11.092 1.00 92.88 305 ASP A C 1
ATOM 2389 O O . ASP A 1 305 ? -13.423 10.201 11.374 1.00 92.88 305 ASP A O 1
ATOM 2393 N N . ASP A 1 306 ? -15.572 10.190 12.018 1.00 94.12 306 ASP A N 1
ATOM 2394 C CA . ASP A 1 306 ? -15.285 9.992 13.450 1.00 94.12 306 ASP A CA 1
ATOM 2395 C C . ASP A 1 306 ? -14.533 8.676 13.704 1.00 94.12 306 ASP A C 1
ATOM 2397 O O . ASP A 1 306 ? -13.559 8.622 14.451 1.00 94.12 306 ASP A O 1
ATOM 2401 N N . SER A 1 307 ? -14.957 7.599 13.032 1.00 95.56 307 SER A N 1
ATOM 2402 C CA . SER A 1 307 ? -14.307 6.291 13.156 1.00 95.56 307 SER A CA 1
ATOM 2403 C C . SER A 1 307 ? -12.928 6.302 12.504 1.00 95.56 307 SER A C 1
ATOM 2405 O O . SER A 1 307 ? -11.987 5.756 13.065 1.00 95.56 307 SER A O 1
ATOM 2407 N N . VAL A 1 308 ? -12.774 6.963 11.352 1.00 96.31 308 VAL A N 1
ATOM 2408 C CA . VAL A 1 308 ? -11.466 7.134 10.702 1.00 96.31 308 VAL A CA 1
ATOM 2409 C C . VAL A 1 308 ? -10.509 7.911 11.600 1.00 96.31 308 VAL A C 1
ATOM 2411 O O . VAL A 1 308 ? -9.359 7.502 11.736 1.00 96.31 308 VAL A O 1
ATOM 2414 N N . ALA A 1 309 ? -10.967 8.993 12.231 1.00 96.00 309 ALA A N 1
ATOM 2415 C CA . ALA A 1 309 ? -10.144 9.800 13.122 1.00 96.00 309 ALA A CA 1
ATOM 2416 C C . ALA A 1 309 ? -9.619 8.966 14.304 1.00 96.00 309 ALA A C 1
ATOM 2418 O O . ALA A 1 309 ? -8.410 8.914 14.529 1.00 96.00 309 ALA A O 1
ATOM 2419 N N . LEU A 1 310 ? -10.505 8.211 14.963 1.00 96.50 310 LEU A N 1
ATOM 2420 C CA . LEU A 1 310 ? -10.150 7.317 16.067 1.00 96.50 310 LEU A CA 1
ATOM 2421 C C . LEU A 1 310 ? -9.215 6.173 15.641 1.00 96.50 310 LEU A C 1
ATOM 2423 O O . LEU A 1 310 ? -8.214 5.915 16.311 1.00 96.50 310 LEU A O 1
ATOM 2427 N N . LEU A 1 311 ? -9.488 5.518 14.507 1.00 97.12 311 LEU A N 1
ATOM 2428 C CA . LEU A 1 311 ? -8.639 4.445 13.975 1.00 97.12 311 LEU A CA 1
ATOM 2429 C C . LEU A 1 311 ? -7.231 4.951 13.633 1.00 97.12 311 LEU A C 1
ATOM 2431 O O . LEU A 1 311 ? -6.249 4.260 13.908 1.00 97.12 311 LEU A O 1
ATOM 2435 N N . VAL A 1 312 ? -7.115 6.148 13.050 1.00 96.44 312 VAL A N 1
ATOM 2436 C CA . VAL A 1 312 ? -5.825 6.779 12.732 1.00 96.44 312 VAL A CA 1
ATOM 2437 C C . VAL A 1 312 ? -5.070 7.130 14.008 1.00 96.44 312 VAL A C 1
ATOM 2439 O O . VAL A 1 312 ? -3.889 6.803 14.108 1.00 96.44 312 VAL A O 1
ATOM 2442 N N . SER A 1 313 ? -5.737 7.733 14.993 1.00 96.62 313 SER A N 1
ATOM 2443 C CA . SER A 1 313 ? -5.120 8.065 16.280 1.00 96.62 313 SER A CA 1
ATOM 2444 C C . SER A 1 313 ? -4.585 6.842 17.010 1.00 96.62 313 SER A C 1
ATOM 2446 O O . SER A 1 313 ? -3.425 6.837 17.414 1.00 96.62 313 SER A O 1
ATOM 2448 N N . ALA A 1 314 ? -5.381 5.774 17.089 1.00 96.56 314 ALA A N 1
ATOM 2449 C CA . ALA A 1 314 ? -4.960 4.507 17.680 1.00 96.56 314 ALA A CA 1
ATOM 2450 C C . ALA A 1 314 ? -3.818 3.844 16.888 1.00 96.56 314 ALA A C 1
ATOM 2452 O O . ALA A 1 314 ? -2.910 3.236 17.463 1.00 96.56 314 ALA A O 1
ATOM 2453 N N . THR A 1 315 ? -3.844 3.972 15.557 1.00 96.38 315 THR A N 1
ATOM 2454 C CA . THR A 1 315 ? -2.806 3.421 14.678 1.00 96.38 315 THR A CA 1
ATOM 2455 C C . THR A 1 315 ? -1.455 4.085 14.906 1.00 96.38 315 THR A C 1
ATOM 2457 O O . THR A 1 315 ? -0.445 3.387 15.000 1.00 96.38 315 THR A O 1
ATOM 2460 N N . LEU A 1 316 ? -1.450 5.415 14.990 1.00 94.00 316 LEU A N 1
ATOM 2461 C CA . LEU A 1 316 ? -0.245 6.237 15.103 1.00 94.00 316 LEU A CA 1
ATOM 2462 C C . LEU A 1 316 ? 0.176 6.517 16.548 1.00 94.00 316 LEU A C 1
ATOM 2464 O O . LEU A 1 316 ? 1.190 7.174 1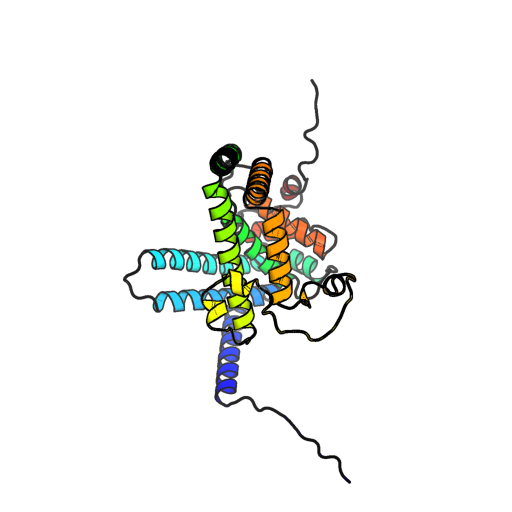6.747 1.00 94.00 316 LEU A O 1
ATOM 2468 N N . ASP A 1 317 ? -0.579 6.007 17.523 1.00 94.44 317 ASP A N 1
ATOM 2469 C CA . ASP A 1 317 ? -0.333 6.208 18.954 1.00 94.44 317 ASP A CA 1
ATOM 2470 C C . ASP A 1 317 ? -0.255 7.698 19.323 1.00 94.44 317 ASP A C 1
ATOM 2472 O O . ASP A 1 317 ? 0.679 8.169 19.972 1.00 94.44 317 ASP A O 1
ATOM 2476 N N . LEU A 1 318 ? -1.220 8.476 18.819 1.00 93.31 318 LEU A N 1
ATOM 2477 C CA . LEU A 1 318 ? -1.258 9.915 19.070 1.00 93.31 318 LEU A CA 1
ATOM 2478 C C . LEU A 1 318 ? -1.587 10.187 20.546 1.00 93.31 318 LEU A C 1
ATOM 2480 O O . LEU A 1 318 ? -2.399 9.467 21.122 1.00 93.31 318 LEU A O 1
ATOM 2484 N N . PRO A 1 319 ? -1.034 11.243 21.164 1.00 90.50 319 PRO A N 1
ATOM 2485 C CA . PRO A 1 319 ? -1.327 11.560 22.563 1.00 90.50 319 PRO A CA 1
ATOM 2486 C C . PRO A 1 319 ? -2.800 11.925 22.783 1.00 90.50 319 PRO A C 1
ATOM 2488 O O . PRO A 1 319 ? -3.360 11.627 23.833 1.00 90.50 319 PRO A O 1
ATOM 2491 N N . GLU A 1 320 ? -3.436 12.529 21.776 1.00 91.19 320 GLU A N 1
ATOM 2492 C CA . GLU A 1 320 ? -4.845 12.907 21.804 1.00 91.19 320 GLU A CA 1
ATOM 2493 C C . GLU A 1 320 ? -5.595 12.327 20.592 1.00 91.19 320 GLU A C 1
ATOM 2495 O O . GLU A 1 320 ? -5.066 12.335 19.468 1.00 91.19 320 GLU A O 1
ATOM 2500 N N . PRO A 1 321 ? -6.836 11.839 20.785 1.00 93.00 321 PRO A N 1
ATOM 2501 C CA . PRO A 1 321 ? -7.676 11.395 19.686 1.00 93.00 321 PRO A CA 1
ATOM 2502 C C . PRO A 1 321 ? -7.974 12.537 18.713 1.00 93.00 321 PRO A C 1
ATOM 2504 O O . PRO A 1 321 ? -8.346 13.642 19.103 1.00 93.00 321 PRO A O 1
ATOM 2507 N N . LEU A 1 322 ? -7.855 12.256 17.419 1.00 93.50 322 LEU A N 1
ATOM 2508 C CA . LEU A 1 322 ? -8.258 13.179 16.374 1.00 93.50 322 LEU A CA 1
ATOM 2509 C C . LEU A 1 322 ? -9.780 13.262 16.360 1.00 93.50 322 LEU A C 1
ATOM 2511 O O . LEU A 1 322 ? -10.476 12.254 16.471 1.00 93.50 322 LEU A O 1
ATOM 2515 N N . THR A 1 323 ? -10.287 14.467 16.138 1.00 93.12 323 THR A N 1
ATOM 2516 C CA . THR A 1 323 ? -11.704 14.698 15.873 1.00 93.12 323 THR A CA 1
ATOM 2517 C C . THR A 1 323 ? -11.986 14.664 14.374 1.00 93.12 323 THR A C 1
ATOM 2519 O O . THR A 1 323 ? -11.085 14.775 13.531 1.00 93.12 323 THR A O 1
ATOM 2522 N N . ARG A 1 324 ? -13.267 14.580 14.013 1.00 89.94 324 ARG A N 1
ATOM 2523 C CA . ARG A 1 324 ? -13.723 14.741 12.629 1.00 89.94 324 ARG A CA 1
ATOM 2524 C C . ARG A 1 324 ? -13.241 16.045 12.001 1.00 89.94 324 ARG A C 1
ATOM 2526 O O . ARG A 1 324 ? -12.832 16.077 10.840 1.00 89.94 324 ARG A O 1
ATOM 2533 N N . GLU A 1 325 ? -13.258 17.126 12.764 1.00 90.69 325 GLU A N 1
ATOM 2534 C CA . GLU A 1 325 ? -12.809 18.451 12.351 1.00 90.69 325 GLU A CA 1
ATOM 2535 C C . GLU A 1 325 ? -11.310 18.454 12.048 1.00 90.69 325 GLU A C 1
ATOM 2537 O O . GLU A 1 325 ? -10.896 19.069 11.064 1.00 90.69 325 GLU A O 1
ATOM 2542 N N . ALA A 1 326 ? -10.517 17.709 12.824 1.00 89.62 326 ALA A N 1
ATOM 2543 C CA . ALA A 1 326 ? -9.077 17.590 12.627 1.00 89.62 326 ALA A CA 1
ATOM 2544 C C . ALA A 1 326 ? -8.711 16.825 11.345 1.00 89.62 326 ALA A C 1
ATOM 2546 O O . ALA A 1 326 ? -7.681 17.117 10.733 1.00 89.62 326 ALA A O 1
ATOM 2547 N N . ILE A 1 327 ? -9.544 15.872 10.903 1.00 90.56 327 ILE A N 1
ATOM 2548 C CA . ILE A 1 327 ? -9.254 15.096 9.688 1.00 90.56 327 ILE A CA 1
ATOM 2549 C C . ILE A 1 327 ? -9.772 15.747 8.396 1.00 90.56 327 ILE A C 1
ATOM 2551 O O . ILE A 1 327 ? -9.192 15.537 7.329 1.00 90.56 327 ILE A O 1
ATOM 2555 N N . ARG A 1 328 ? -10.818 16.584 8.473 1.00 87.12 328 ARG A N 1
ATOM 2556 C CA . ARG A 1 328 ? -11.442 17.267 7.318 1.00 87.12 328 ARG A CA 1
ATOM 2557 C C . ARG A 1 328 ? -10.463 17.981 6.370 1.00 87.12 328 ARG A C 1
ATOM 2559 O O . ARG A 1 328 ? -10.656 17.851 5.156 1.00 87.12 328 ARG A O 1
ATOM 2566 N N . PRO A 1 329 ? -9.429 18.711 6.840 1.00 85.94 329 PRO A N 1
ATOM 2567 C CA . PRO A 1 329 ? -8.459 19.361 5.956 1.00 85.94 329 PRO A CA 1
ATOM 2568 C C . PRO A 1 329 ? -7.735 18.389 5.020 1.00 85.94 329 PRO A C 1
ATOM 2570 O O . PRO A 1 329 ? -7.361 18.769 3.915 1.00 85.94 329 PRO A O 1
ATOM 2573 N N . TYR A 1 330 ? -7.568 17.130 5.429 1.00 84.69 330 TYR A N 1
ATOM 2574 C CA . TYR A 1 330 ? -6.881 16.109 4.636 1.00 84.69 330 TYR A CA 1
ATOM 2575 C C . TYR A 1 330 ? -7.797 15.406 3.628 1.00 84.69 330 TYR A C 1
ATOM 2577 O O . TYR A 1 330 ? -7.290 14.808 2.675 1.00 84.69 330 TYR A O 1
ATOM 2585 N N . LEU A 1 331 ? -9.116 15.489 3.839 1.00 81.25 331 LEU A N 1
ATOM 2586 C CA . LEU A 1 331 ? -10.160 14.868 3.016 1.00 81.25 331 LEU A CA 1
ATOM 2587 C C . LEU A 1 331 ? -10.625 15.753 1.863 1.00 81.25 331 LEU A C 1
ATOM 2589 O O . LEU A 1 331 ? -11.090 15.245 0.842 1.00 81.25 331 LEU A O 1
ATOM 2593 N N . LYS A 1 332 ? -10.500 17.077 2.003 1.00 70.25 332 LYS A N 1
ATOM 2594 C CA . LYS A 1 332 ? -10.674 17.979 0.869 1.00 70.25 332 LYS A CA 1
ATOM 2595 C C . LYS A 1 332 ? -9.5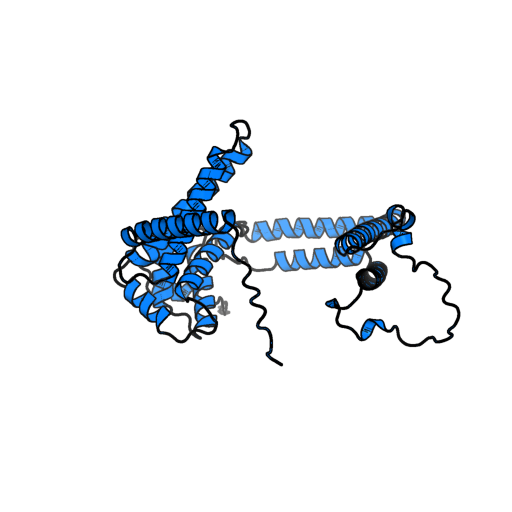55 17.668 -0.118 1.00 70.25 332 LYS A C 1
ATOM 2597 O O . LYS A 1 332 ? -8.395 17.996 0.127 1.00 70.25 332 LYS A O 1
ATOM 2602 N N . GLY A 1 333 ? -9.905 17.011 -1.225 1.00 52.00 333 GLY A N 1
ATOM 2603 C CA . GLY A 1 333 ? -9.039 16.981 -2.395 1.00 52.00 333 GLY A CA 1
ATOM 2604 C C . GLY A 1 333 ? -8.561 18.404 -2.656 1.00 52.00 333 GLY A C 1
ATOM 2605 O O . GLY A 1 333 ? -9.309 19.356 -2.423 1.00 52.00 333 GLY A O 1
ATOM 2606 N N . THR A 1 334 ? -7.311 18.559 -3.073 1.00 40.28 334 THR A N 1
ATOM 2607 C CA . THR A 1 334 ? -6.743 19.820 -3.557 1.00 40.28 334 THR A CA 1
ATOM 2608 C C . THR A 1 334 ? -7.495 20.262 -4.816 1.00 40.28 334 THR A C 1
ATOM 2610 O O . THR A 1 334 ? -6.988 20.198 -5.928 1.00 40.28 334 THR A O 1
ATOM 2613 N N . GLY A 1 335 ? -8.759 20.634 -4.649 1.00 34.31 335 GLY A N 1
ATOM 2614 C CA . GLY A 1 335 ? -9.622 21.244 -5.630 1.00 34.31 335 GLY A CA 1
ATOM 2615 C C . GLY A 1 335 ? -9.511 22.744 -5.441 1.00 34.31 335 GLY A C 1
ATOM 2616 O O . GLY A 1 335 ? -9.939 23.272 -4.418 1.00 34.31 335 GLY A O 1
ATOM 2617 N N . LYS A 1 336 ? -8.949 23.388 -6.465 1.00 33.69 336 LYS A N 1
ATOM 2618 C CA . LYS A 1 336 ? -8.775 24.832 -6.644 1.00 33.69 336 LYS A CA 1
ATOM 2619 C C . LYS A 1 336 ? -7.691 25.456 -5.761 1.00 33.69 336 LYS A C 1
ATOM 2621 O O . LYS A 1 336 ? -7.945 25.976 -4.678 1.00 33.69 336 LYS A O 1
ATOM 2626 N N . ILE A 1 337 ? -6.494 25.563 -6.346 1.00 36.16 337 ILE A N 1
ATOM 2627 C CA . ILE A 1 337 ? -5.776 26.842 -6.317 1.00 36.16 337 ILE A CA 1
ATOM 2628 C C . ILE A 1 337 ? -6.800 27.867 -6.808 1.00 36.16 337 ILE A C 1
ATOM 2630 O O . ILE A 1 337 ? -7.117 27.934 -7.993 1.00 36.16 337 ILE A O 1
ATOM 2634 N N . SER A 1 338 ? -7.436 28.557 -5.865 1.00 32.34 338 SER A N 1
ATOM 2635 C CA . SER A 1 338 ? -8.255 29.714 -6.169 1.00 32.34 338 SER A CA 1
ATOM 2636 C C . SER A 1 338 ? -7.316 30.712 -6.821 1.00 32.34 338 SER A C 1
ATOM 2638 O O . SER A 1 338 ? -6.476 31.296 -6.140 1.00 32.34 338 SER A O 1
ATOM 2640 N N . SER A 1 339 ? -7.454 30.882 -8.133 1.00 37.28 339 SER A N 1
ATOM 2641 C CA . SER A 1 339 ? -7.014 32.061 -8.861 1.00 37.28 339 SER A CA 1
ATOM 2642 C C . SER A 1 339 ? -7.586 33.283 -8.150 1.00 37.28 339 SER A C 1
ATOM 2644 O O . SER A 1 339 ? -8.718 33.703 -8.392 1.00 37.28 339 SER A O 1
ATOM 2646 N N . ARG A 1 340 ? -6.838 33.817 -7.191 1.00 30.30 340 ARG A N 1
ATOM 2647 C CA . ARG A 1 340 ? -7.070 35.148 -6.663 1.00 30.30 340 ARG A CA 1
ATOM 2648 C C . ARG A 1 340 ? -6.065 36.027 -7.381 1.00 30.30 340 ARG A C 1
ATOM 2650 O O . ARG A 1 340 ? -4.965 36.246 -6.896 1.00 30.30 340 ARG A O 1
ATOM 2657 N N . ASN A 1 341 ? -6.465 36.456 -8.578 1.00 34.47 341 ASN A N 1
ATOM 2658 C CA . ASN A 1 341 ? -5.938 37.677 -9.163 1.00 34.47 341 ASN A CA 1
ATOM 2659 C C . ASN A 1 341 ? -6.084 38.775 -8.107 1.00 34.47 341 ASN A C 1
ATOM 2661 O O . ASN A 1 341 ? -7.206 39.098 -7.701 1.00 34.47 341 ASN A O 1
ATOM 2665 N N . ARG A 1 342 ? -4.953 39.301 -7.656 1.00 32.28 342 ARG A N 1
ATOM 2666 C CA . ARG A 1 342 ? -4.792 40.706 -7.317 1.00 32.28 342 ARG A CA 1
ATOM 2667 C C . ARG A 1 342 ? -3.423 41.144 -7.780 1.00 32.28 342 ARG A C 1
ATOM 2669 O O . ARG A 1 342 ? -2.468 40.390 -7.496 1.00 32.28 342 ARG A O 1
#

Organism: NCBI:txid564066

Secondary structure (DSSP, 8-state):
-PPP------PPPHHHHHHHHHHHHHHHHHHHHHHHHS-TT--HHHHHHHHHHHHHHHHHHHHHHTS-TT-HHHHHHHHHHHHHHHHHHHHHHHHHHS-TTHHHHHHHHHHSPPSSSS-HHHHHHHHHHHHHHHHHHS----HHHHHHHHHHHHHHHHHHHHHHHH-HHHHHHHHHHHHHHHHHHHHHHHHHTT----HHHHH-TTTTTS---------------GGGGS-GGGS-HHHHHHHHHHHHHHHHHHHHHHHHHHHHHHHHHSPPSS--S--TTTTHHHHHHHHHHHHHHHHHSS--HHHHHHHHHHHHT-SSPPPHHHHHHHHS----------

Radius of gyration: 29.2 Å; chains: 1; bounding box: 60×95×79 Å

Sequence (342 aa):
MEPSQSSNAEGLSGDDMEVVSAVSRRYRRYHKIAARHLPEWAPSGVTLSLIQAMLNLRNVRCAKRNIHENDDGTQSTHAEHLRYAEAEIARLVRLCAYSNEMQKAWRTISTMPARGGGDPAFSICSKISSTLGQFGDLPKRLPAQRKKSLSRVAKAVDDLLEAIESESEAQDSLEIALIEYLGGQNLKMRSDDGEEIGVDESLDPFRALSPAIIPCDDTEGLEDSPHCSKPWHEWSSFDRYGWLHDEVSMTGMAELLIFCRDRINALAQEPPKILQPGRPDGGLQPFLIRSLSNWMKRIYGQPLDDSVALLVSATLDLPEPLTREAIRPYLKGTGKISSRNR

pLDDT: mean 76.88, std 17.94, range [30.3, 97.12]

Foldseek 3Di:
DDDDDDPPPPDQDPVSVVVVVVVVVLLVVLLVVLPVLADPLDFPLLSVQLSVLVVQLVVLVVVVVPDDPPDPPVVVVSVVSNVLSVLLNQLSSLCHVVDPCSSVLVVCQQPFAWDDDDRSSNVLSVLLSVLVVVVVVAPLDDLVRLLVVLVVVLVVLVVVLVVCVVDVVSQVVQLVVVLQVLLVVLVVVCVVVPHDDDPVSVVDSVVLQDPPPPPPDDDDDPDDDPVVPDDPVPDDSSVNSNVVSVVCVVCGPSNVSVVVSVVSNVVSPDDRLAPDDDDPVSRSLLSQLQSQQVVCCNTRVGSSLQSSQSSSCSSVVPPDGGGSVNNVVSNPDPDDPDPPDD